Protein AF-Q4T327-F1 (afdb_monomer_lite)

Secondary structure (DSSP, 8-state):
-EE----HHHHHHHHHHHHHHHHHSTTEETTTEE-EEE-TT-S-------THHHHH-TT--TTS--SEEESS------SEE-SSS-EEEEEEEEETTEEEEEEEETTSEEEEEEE-TTS-EEEEEEEESSTT-PPPS--EE-TTSSEEEEE-SS-EEEEES--GGG--SHHHHHHS--TTEEEETTTTEEEEGGGSTTTTSTTTEEETT-TT-----EEEES-SEEETT---EEEEEETTPPP--TT--EEEEETTEEEE-EE-SSEEEEEPPPTTTSPPPPTT-SEEEEEEEEEETTEEEEEEEEEEE-HHHHHHHTTT-HHHHHHT-TT--EEETTTTEEESSSS-SSS-EE-

Foldseek 3Di:
DFDWDDDVVVVLVVVLVLQQCLAAVQCQDPPPGRFKFAPDPDPFTRDRHDNCCCVVCVPDDPPGGDDMDGPDDDDTDGLDDDDPWAWAAWDWDDDPQWIWIWTWTQQQKTWIWTQDPVSHIDGLDIGRPDGRWTWHHPWDAPPVSQWIWIDTPPDTDIDGPDDQQVQQAQVSQLCSLDQQWWAQQQVGGIGGQVVRPPSVDFLRTFGSNDPPTDAKAFPDWPDQEDAQADKDKIDTFIASDDDDDPPFFKWKQQAPDTFTWDDDPGGTITIDDGNVPDDDDDPLDFKDKTKIFIHRVPGTRYIDIGMYGHLQVQQVNCPPCSQVSLCPDPLNWKADPVVRGTHPDPDDPDDDIDD

Structure (mmCIF, N/CA/C/O backbone):
data_AF-Q4T327-F1
#
_entry.id   AF-Q4T327-F1
#
loop_
_atom_site.group_PDB
_atom_site.id
_atom_site.type_symbol
_atom_site.label_atom_id
_atom_site.label_alt_id
_atom_site.label_comp_id
_atom_site.label_asym_id
_atom_site.label_entity_id
_atom_site.label_seq_id
_atom_site.pdbx_PDB_ins_code
_atom_site.Cartn_x
_atom_site.Cartn_y
_atom_site.Cartn_z
_atom_site.occupancy
_atom_site.B_iso_or_equiv
_atom_site.auth_seq_id
_atom_site.auth_comp_id
_atom_site.auth_asym_id
_atom_site.auth_atom_id
_atom_site.pdbx_PDB_model_num
ATOM 1 N N . SER A 1 1 ? 27.129 -3.596 -13.188 1.00 93.81 1 SER A N 1
ATOM 2 C CA . SER A 1 1 ? 26.018 -3.382 -14.146 1.00 93.81 1 SER A CA 1
ATOM 3 C C . SER A 1 1 ? 25.198 -2.215 -13.666 1.00 93.81 1 SER A C 1
ATOM 5 O O . SER A 1 1 ? 25.141 -2.028 -12.457 1.00 93.81 1 SER A O 1
ATOM 7 N N . ALA A 1 2 ? 24.553 -1.474 -14.556 1.00 94.25 2 ALA A N 1
ATOM 8 C CA . ALA A 1 2 ? 23.723 -0.341 -14.172 1.00 94.25 2 ALA A CA 1
ATOM 9 C C . ALA A 1 2 ? 22.343 -0.423 -14.831 1.00 94.25 2 ALA A C 1
ATOM 11 O O . ALA A 1 2 ? 22.203 -1.003 -15.909 1.00 94.25 2 ALA A O 1
ATOM 12 N N . LEU A 1 3 ? 21.345 0.148 -14.164 1.00 94.81 3 LEU A N 1
ATOM 13 C CA . LEU A 1 3 ? 20.063 0.513 -14.749 1.00 94.81 3 LEU A CA 1
ATOM 14 C C . LEU A 1 3 ? 20.120 2.003 -15.089 1.00 94.81 3 LEU A C 1
ATOM 16 O O . LEU A 1 3 ? 20.396 2.823 -14.212 1.00 94.81 3 LEU A O 1
ATOM 20 N N . CYS A 1 4 ? 19.826 2.339 -16.340 1.00 93.94 4 CYS A N 1
ATOM 21 C CA . CYS A 1 4 ? 19.706 3.712 -16.822 1.00 93.94 4 CYS A CA 1
ATOM 22 C C . CYS A 1 4 ? 18.298 3.923 -17.385 1.00 93.94 4 CYS A C 1
ATOM 24 O O . CYS A 1 4 ? 17.668 2.975 -17.860 1.00 93.94 4 CYS A O 1
ATOM 26 N N . VAL A 1 5 ? 17.812 5.159 -17.329 1.00 92.38 5 VAL A N 1
ATOM 27 C CA . VAL A 1 5 ? 16.510 5.559 -17.871 1.00 92.38 5 VAL A CA 1
ATOM 28 C C . VAL A 1 5 ? 16.756 6.662 -18.891 1.00 92.38 5 VAL A C 1
ATOM 30 O O . VAL A 1 5 ? 17.447 7.627 -18.583 1.00 92.38 5 VAL A O 1
ATOM 33 N N . TYR A 1 6 ? 16.196 6.504 -20.089 1.00 93.25 6 TYR A N 1
ATOM 34 C CA . TYR A 1 6 ? 16.301 7.470 -21.180 1.00 93.25 6 TYR A CA 1
ATOM 35 C C . TYR A 1 6 ? 14.899 8.004 -21.496 1.00 93.25 6 TYR A C 1
ATOM 37 O O . TYR A 1 6 ? 14.062 7.229 -21.972 1.00 93.25 6 TYR A O 1
ATOM 45 N N . PRO A 1 7 ? 14.602 9.282 -21.203 1.00 92.19 7 PRO A N 1
ATOM 46 C CA . PRO A 1 7 ? 13.360 9.914 -21.629 1.00 92.19 7 PRO A CA 1
ATOM 47 C C . PRO A 1 7 ? 13.286 9.963 -23.159 1.00 92.19 7 PRO A C 1
ATOM 49 O O . PRO A 1 7 ? 14.248 10.356 -23.821 1.00 92.19 7 PRO A O 1
ATOM 52 N N . LEU A 1 8 ? 12.152 9.555 -23.733 1.00 94.62 8 LEU A N 1
ATOM 53 C CA . LEU A 1 8 ? 11.996 9.531 -25.192 1.00 94.62 8 LEU A CA 1
ATOM 54 C C . LEU A 1 8 ? 12.036 10.938 -25.796 1.00 94.62 8 LEU A C 1
ATOM 56 O O . LEU A 1 8 ? 12.588 11.109 -26.871 1.00 94.62 8 LEU A O 1
ATOM 60 N N . ASP A 1 9 ? 11.543 11.953 -25.088 1.00 95.50 9 ASP A N 1
ATOM 61 C CA . ASP A 1 9 ? 11.564 13.340 -25.558 1.00 95.50 9 ASP A CA 1
ATOM 62 C C . ASP A 1 9 ? 12.982 13.936 -25.612 1.00 95.50 9 ASP A C 1
ATOM 64 O O . ASP A 1 9 ? 13.262 14.791 -26.450 1.00 95.50 9 ASP A O 1
ATOM 68 N N . GLU A 1 10 ? 13.889 13.509 -24.727 1.00 94.19 10 GLU A N 1
ATOM 69 C CA . GLU A 1 10 ? 15.312 13.865 -24.800 1.00 94.19 10 GLU A CA 1
ATOM 70 C C . GLU A 1 10 ? 15.993 13.167 -25.972 1.00 94.19 10 GLU A C 1
ATOM 72 O O . GLU A 1 10 ? 16.756 13.796 -26.705 1.00 94.19 10 GLU A O 1
ATOM 77 N N . LEU A 1 11 ? 15.677 11.887 -26.176 1.00 95.00 11 LEU A N 1
ATOM 78 C CA . LEU A 1 11 ? 16.223 11.102 -27.274 1.00 95.00 11 LEU A CA 1
ATOM 79 C C . LEU A 1 11 ? 15.755 11.633 -28.639 1.00 95.00 11 LEU A C 1
ATOM 81 O O . LEU A 1 11 ? 16.573 11.799 -29.542 1.00 95.00 11 LEU A O 1
ATOM 85 N N . ASP A 1 12 ? 14.473 11.972 -28.768 1.00 95.19 12 ASP A N 1
ATOM 86 C CA . ASP A 1 12 ? 13.897 12.572 -29.974 1.00 95.19 12 ASP A CA 1
ATOM 87 C C . ASP A 1 12 ? 14.549 13.925 -30.277 1.00 95.19 12 ASP A C 1
ATOM 89 O O . ASP A 1 12 ? 14.955 14.176 -31.411 1.00 95.19 12 ASP A O 1
ATOM 93 N N . ARG A 1 13 ? 14.763 14.769 -29.255 1.00 94.88 13 ARG A N 1
ATOM 94 C CA . ARG A 1 13 ? 15.510 16.031 -29.405 1.00 94.88 13 ARG A CA 1
ATOM 95 C C . ARG A 1 13 ? 16.951 15.807 -29.857 1.00 94.88 13 ARG A C 1
ATOM 97 O O . ARG A 1 13 ? 17.463 16.595 -30.651 1.00 94.88 13 ARG A O 1
ATOM 104 N N . HIS A 1 14 ? 17.610 14.757 -29.368 1.00 94.69 14 HIS A N 1
ATOM 105 C CA . HIS A 1 14 ? 18.969 14.407 -29.793 1.00 94.69 14 HIS A CA 1
ATOM 106 C C . HIS A 1 14 ? 19.009 13.956 -31.258 1.00 94.69 14 HIS A C 1
ATOM 108 O O . HIS A 1 14 ? 19.883 14.384 -32.021 1.00 94.69 14 HIS A O 1
ATOM 114 N N . PHE A 1 15 ? 18.032 13.150 -31.683 1.00 94.06 15 PHE A N 1
ATOM 115 C CA . PHE A 1 15 ? 17.880 12.753 -33.083 1.00 94.06 15 PHE A CA 1
ATOM 116 C C . PHE A 1 15 ? 17.575 13.947 -33.989 1.00 94.06 15 PHE A C 1
ATOM 118 O O . PHE A 1 15 ? 18.238 14.112 -35.014 1.00 94.06 15 PHE A O 1
ATOM 125 N N . ASP A 1 16 ? 16.637 14.809 -33.593 1.00 94.81 16 ASP A N 1
ATOM 126 C CA . ASP A 1 16 ? 16.283 16.025 -34.325 1.00 94.81 16 ASP A CA 1
ATOM 127 C C . ASP A 1 16 ? 17.482 16.968 -34.453 1.00 94.81 16 ASP A C 1
ATOM 129 O O . ASP A 1 16 ? 17.778 17.436 -35.548 1.00 94.81 16 ASP A O 1
ATOM 133 N N . SER A 1 17 ? 18.233 17.186 -33.370 1.00 93.81 17 SER A N 1
ATOM 134 C CA . SER A 1 17 ? 19.456 18.000 -33.386 1.00 93.81 17 SER A CA 1
ATOM 135 C C . SER A 1 17 ? 20.499 17.440 -34.359 1.00 93.81 17 SER A C 1
ATOM 137 O O . SER A 1 17 ? 21.071 18.174 -35.167 1.00 93.81 17 SER A O 1
ATOM 139 N N . THR A 1 18 ? 20.704 16.118 -34.342 1.00 94.94 18 THR A N 1
ATOM 140 C CA . THR A 1 18 ? 21.637 15.437 -35.253 1.00 94.94 18 THR A CA 1
ATOM 141 C C . THR A 1 18 ? 21.200 15.594 -36.712 1.00 94.94 18 THR A C 1
ATOM 143 O O . THR A 1 18 ? 22.021 15.934 -37.569 1.00 94.94 18 THR A O 1
ATOM 146 N N . ARG A 1 19 ? 19.906 15.398 -37.000 1.00 95.19 19 ARG A N 1
ATOM 147 C CA . ARG A 1 19 ? 19.327 15.617 -38.334 1.00 95.19 19 ARG A CA 1
ATOM 148 C C . ARG A 1 19 ? 19.535 17.056 -38.785 1.00 95.19 19 ARG A C 1
ATOM 150 O O . ARG A 1 19 ? 20.045 17.289 -39.878 1.00 95.19 19 ARG A O 1
ATOM 157 N N . ASP A 1 20 ? 19.151 18.015 -37.952 1.00 94.88 20 ASP A N 1
ATOM 158 C CA . ASP A 1 20 ? 19.151 19.432 -38.299 1.00 94.88 20 ASP A CA 1
ATOM 159 C C . ASP A 1 20 ? 20.578 19.924 -38.585 1.00 94.88 20 ASP A C 1
ATOM 161 O O . ASP A 1 20 ? 20.803 20.610 -39.588 1.00 94.88 20 ASP A O 1
ATOM 165 N N . LEU A 1 21 ? 21.563 19.494 -37.786 1.00 94.81 21 LEU A N 1
ATOM 166 C CA . LEU A 1 21 ? 22.986 19.751 -38.035 1.00 94.81 21 LEU A CA 1
ATOM 167 C C . LEU A 1 21 ? 23.457 19.147 -39.362 1.00 94.81 21 LEU A C 1
ATOM 169 O O . LEU A 1 21 ? 24.140 19.822 -40.138 1.00 94.81 21 LEU A O 1
ATOM 173 N N . CYS A 1 22 ? 23.081 17.898 -39.646 1.00 95.12 22 CYS A N 1
ATOM 174 C CA . CYS A 1 22 ? 23.465 17.234 -40.889 1.00 95.12 22 CYS A CA 1
ATOM 175 C C . CYS A 1 22 ? 22.792 17.858 -42.123 1.00 95.12 22 CYS A C 1
ATOM 177 O O . CYS A 1 22 ? 23.370 17.852 -43.209 1.00 95.12 22 CYS A O 1
ATOM 179 N N . TYR A 1 23 ? 21.593 18.424 -41.971 1.00 95.31 23 TYR A N 1
ATOM 180 C CA . TYR A 1 23 ? 20.877 19.095 -43.055 1.00 95.31 23 TYR A CA 1
ATOM 181 C C . TYR A 1 23 ? 21.400 20.494 -43.345 1.00 95.31 23 TYR A C 1
ATOM 183 O O . TYR A 1 23 ? 21.370 20.891 -44.505 1.00 95.31 23 TYR A O 1
ATOM 191 N N . THR A 1 24 ? 21.813 21.256 -42.330 1.00 93.06 24 THR A N 1
ATOM 192 C CA . THR A 1 24 ? 21.998 22.714 -42.471 1.00 93.06 24 THR A CA 1
ATOM 193 C C . THR A 1 24 ? 23.438 23.192 -42.356 1.00 93.06 24 THR A C 1
ATOM 195 O O . THR A 1 24 ? 23.777 24.190 -42.990 1.00 93.06 24 THR A O 1
ATOM 198 N N . ASN A 1 25 ? 24.279 22.481 -41.601 1.00 92.62 25 ASN A N 1
ATOM 199 C CA . ASN A 1 25 ? 25.634 22.918 -41.254 1.00 92.62 25 ASN A CA 1
ATOM 200 C C . ASN A 1 25 ? 26.708 21.907 -41.678 1.00 92.62 25 ASN A C 1
ATOM 202 O O . ASN A 1 25 ? 27.789 21.854 -41.087 1.00 92.62 25 ASN A O 1
ATOM 206 N N . GLY A 1 26 ? 26.407 21.035 -42.644 1.00 92.62 26 GLY A N 1
ATOM 207 C CA . GLY A 1 26 ? 27.331 19.994 -43.083 1.00 92.62 26 GLY A CA 1
ATOM 208 C C . GLY A 1 26 ? 27.739 19.064 -41.941 1.00 92.62 26 GLY A C 1
ATOM 209 O O . GLY A 1 26 ? 28.855 18.556 -41.945 1.00 92.62 26 GLY A O 1
ATOM 210 N N . GLY A 1 27 ? 26.876 18.900 -40.932 1.00 92.94 27 GLY A N 1
ATOM 211 C CA . GLY A 1 27 ? 27.136 18.066 -39.761 1.00 92.94 27 GLY A CA 1
ATOM 212 C C . GLY A 1 27 ? 28.035 18.691 -38.693 1.00 92.94 27 GLY A C 1
ATOM 213 O O . GLY A 1 27 ? 28.324 18.040 -37.690 1.00 92.94 27 GLY A O 1
ATOM 214 N N . HIS A 1 28 ? 28.465 19.943 -38.867 1.00 93.88 28 HIS A N 1
ATOM 215 C CA . HIS A 1 28 ? 29.396 20.598 -37.955 1.00 93.88 28 HIS A CA 1
ATOM 216 C C . HIS A 1 28 ? 28.681 21.446 -36.901 1.00 93.88 28 HIS A C 1
ATOM 218 O O . HIS A 1 28 ? 27.815 22.268 -37.212 1.00 93.88 28 HIS A O 1
ATOM 224 N N . LEU A 1 29 ? 29.101 21.285 -35.648 1.00 90.75 29 LEU A N 1
ATOM 225 C CA . LEU A 1 29 ? 28.698 22.134 -34.534 1.00 90.75 29 LEU A CA 1
ATOM 226 C C . LEU A 1 29 ? 29.802 23.165 -34.256 1.00 90.75 29 LEU A C 1
ATOM 228 O O . LEU A 1 29 ? 30.994 22.845 -34.259 1.00 90.75 29 LEU A O 1
ATOM 232 N N . GLN A 1 30 ? 29.418 24.426 -34.041 1.00 84.75 30 GLN A N 1
ATOM 233 C CA . GLN A 1 30 ? 30.382 25.502 -33.793 1.00 84.75 30 GLN A CA 1
ATOM 234 C C . GLN A 1 30 ? 31.234 25.195 -32.554 1.00 84.75 30 GLN A C 1
ATOM 236 O O . GLN A 1 30 ? 30.706 25.024 -31.463 1.00 84.75 30 GLN A O 1
ATOM 241 N N . GLY A 1 31 ? 32.557 25.154 -32.731 1.00 82.81 31 GLY A N 1
ATOM 242 C CA . GLY A 1 31 ? 33.516 24.904 -31.649 1.00 82.81 31 GLY A CA 1
ATOM 243 C C . GLY A 1 31 ? 33.785 23.429 -31.330 1.00 82.81 31 GLY A C 1
ATOM 244 O O . GLY A 1 31 ? 34.788 23.152 -30.681 1.00 82.81 31 GLY A O 1
ATOM 245 N N . GLU A 1 32 ? 32.969 22.494 -31.826 1.00 79.69 32 GLU A N 1
ATOM 246 C CA . GLU A 1 32 ? 33.089 21.054 -31.519 1.00 79.69 32 GLU A CA 1
ATOM 247 C C . GLU A 1 32 ? 33.402 20.177 -32.747 1.00 79.69 32 GLU A C 1
ATOM 249 O O . GLU A 1 32 ? 33.674 18.987 -32.609 1.00 79.69 32 GLU A O 1
ATOM 254 N N . GLY A 1 33 ? 33.449 20.764 -33.948 1.00 88.00 33 GLY A N 1
ATOM 255 C CA . GLY A 1 33 ? 33.809 20.053 -35.180 1.00 88.00 33 GLY A CA 1
ATOM 256 C C . GLY A 1 33 ? 32.643 19.259 -35.773 1.00 88.00 33 GLY A C 1
ATOM 257 O O . GLY A 1 33 ? 31.484 19.637 -35.611 1.00 88.00 33 GLY A O 1
ATOM 258 N N . GLU A 1 34 ? 32.944 18.194 -36.521 1.00 91.00 34 GLU A N 1
ATOM 259 C CA . GLU A 1 34 ? 31.931 17.310 -37.113 1.00 91.00 34 GLU A CA 1
ATOM 260 C C . GLU A 1 34 ? 31.254 16.472 -36.018 1.00 91.00 34 GLU A C 1
ATOM 262 O O . GLU A 1 34 ? 31.884 15.615 -35.401 1.00 91.00 34 GLU A O 1
ATOM 267 N N . VAL A 1 35 ? 29.960 16.703 -35.801 1.00 94.44 35 VAL A N 1
ATOM 268 C CA . VAL A 1 35 ? 29.138 16.004 -34.804 1.00 94.44 35 VAL A CA 1
ATOM 269 C C . VAL A 1 35 ? 28.199 15.015 -35.476 1.00 94.44 35 VAL A C 1
ATOM 271 O O . VAL A 1 35 ? 28.131 13.862 -35.058 1.00 94.44 35 VAL A O 1
ATOM 274 N N . ALA A 1 36 ? 27.487 15.447 -36.515 1.00 94.81 36 ALA A N 1
ATOM 275 C CA . ALA A 1 36 ? 26.608 14.587 -37.293 1.00 94.81 36 ALA A CA 1
ATOM 276 C C . ALA A 1 36 ? 27.317 14.156 -38.580 1.00 94.81 36 ALA A C 1
ATOM 278 O O . ALA A 1 36 ? 27.935 14.977 -39.252 1.00 94.81 36 ALA A O 1
ATOM 279 N N . TYR A 1 37 ? 27.227 12.878 -38.927 1.00 93.38 37 TYR A N 1
ATOM 280 C CA . TYR A 1 37 ? 27.889 12.313 -40.101 1.00 93.38 37 TYR A CA 1
ATOM 281 C C . TYR A 1 37 ? 27.019 11.239 -40.751 1.00 93.38 37 TYR A C 1
ATOM 283 O O . TYR A 1 37 ? 26.021 10.795 -40.180 1.00 93.38 37 TYR A O 1
ATOM 291 N N . ILE A 1 38 ? 27.389 10.839 -41.968 1.00 92.62 38 ILE A N 1
ATOM 292 C CA . ILE A 1 38 ? 26.732 9.742 -42.676 1.00 92.62 38 ILE A CA 1
ATOM 293 C C . ILE A 1 38 ? 27.480 8.443 -42.398 1.00 92.62 38 ILE A C 1
ATOM 295 O O . ILE A 1 38 ? 28.684 8.355 -42.626 1.00 92.62 38 ILE A O 1
ATOM 299 N N . GLU A 1 39 ? 26.753 7.452 -41.893 1.00 89.62 39 GLU A N 1
ATOM 300 C CA . GLU A 1 39 ? 27.295 6.145 -41.521 1.00 89.62 39 GLU A CA 1
ATOM 301 C C . GLU A 1 39 ? 27.161 5.131 -42.674 1.00 89.62 39 GLU A C 1
ATOM 303 O O . GLU A 1 39 ? 26.400 5.337 -43.623 1.00 89.62 39 GLU A O 1
ATOM 308 N N . TYR A 1 40 ? 27.878 4.007 -42.574 1.00 82.50 40 TYR A N 1
ATOM 309 C CA . TYR A 1 40 ? 27.849 2.872 -43.513 1.00 82.50 40 TYR A CA 1
ATOM 310 C C . TYR A 1 40 ? 28.478 3.139 -44.891 1.00 82.50 40 TYR A C 1
ATOM 312 O O . TYR A 1 40 ? 28.150 2.454 -45.860 1.00 82.50 40 TYR A O 1
ATOM 320 N N . GLU A 1 41 ? 29.388 4.115 -44.983 1.00 72.69 41 GLU A N 1
ATOM 321 C CA . GLU A 1 41 ? 30.210 4.394 -46.179 1.00 72.69 41 GLU A CA 1
ATOM 322 C C . GLU A 1 41 ? 29.406 4.569 -47.486 1.00 72.69 41 GLU A C 1
ATOM 324 O O . GLU A 1 41 ? 29.873 4.273 -48.591 1.00 72.69 41 GLU A O 1
ATOM 329 N N . VAL A 1 42 ? 28.172 5.065 -47.389 1.00 81.06 42 VAL A N 1
ATOM 330 C CA . VAL A 1 42 ? 27.354 5.366 -48.568 1.00 81.06 42 VAL A CA 1
ATOM 331 C C . VAL A 1 42 ? 27.852 6.634 -49.272 1.00 81.06 42 VAL A C 1
ATOM 333 O O . VAL A 1 42 ? 28.478 7.503 -48.669 1.00 81.06 42 VAL A O 1
ATOM 336 N N . LYS A 1 43 ? 27.539 6.786 -50.568 1.00 79.69 43 LYS A N 1
ATOM 337 C CA . LYS A 1 43 ? 27.835 8.005 -51.349 1.00 79.69 43 LYS A CA 1
ATOM 338 C C . LYS A 1 43 ? 26.885 9.155 -50.984 1.00 79.69 43 LYS A C 1
ATOM 340 O O . LYS A 1 43 ? 26.134 9.638 -51.827 1.00 79.69 43 LYS A O 1
ATOM 345 N N . SER A 1 44 ? 26.897 9.563 -49.724 1.00 84.12 44 SER A N 1
ATOM 346 C CA . SER A 1 44 ? 26.136 10.687 -49.191 1.00 84.12 44 SER A CA 1
ATOM 347 C C . SER A 1 44 ? 26.980 11.395 -48.136 1.00 84.12 44 SER A C 1
ATOM 349 O O . SER A 1 44 ? 27.805 10.780 -47.467 1.00 84.12 44 SER A O 1
ATOM 351 N N . SER A 1 45 ? 26.778 12.697 -47.986 1.00 89.81 45 SER A N 1
ATOM 352 C CA . SER A 1 45 ? 27.414 13.506 -46.952 1.00 89.81 45 SER A CA 1
ATOM 353 C C . SER A 1 45 ? 26.377 14.428 -46.334 1.00 89.81 45 SER A C 1
ATOM 355 O O . SER A 1 45 ? 25.382 14.773 -46.977 1.00 89.81 45 SER A O 1
ATOM 357 N N . CYS A 1 46 ? 26.630 14.874 -45.106 1.00 92.94 46 CYS A N 1
ATOM 358 C CA . CYS A 1 46 ? 25.887 16.006 -44.575 1.00 92.94 46 CYS A CA 1
ATOM 359 C C . CYS A 1 46 ? 26.040 17.216 -45.510 1.00 92.94 46 CYS A C 1
ATOM 361 O O . CYS A 1 46 ? 27.035 17.358 -46.229 1.00 92.94 46 CYS A O 1
ATOM 363 N N . ALA A 1 47 ? 25.016 18.059 -45.539 1.00 91.19 47 ALA A N 1
ATOM 364 C CA . ALA A 1 47 ? 24.855 19.113 -46.527 1.00 91.19 47 ALA A CA 1
ATOM 365 C C . ALA A 1 47 ? 24.520 20.455 -45.862 1.00 91.19 47 ALA A C 1
ATOM 367 O O . ALA A 1 47 ? 24.317 20.542 -44.653 1.00 91.19 47 ALA A O 1
ATOM 368 N N . ASN A 1 48 ? 24.478 21.508 -46.679 1.00 92.81 48 ASN A N 1
ATOM 369 C CA . ASN A 1 48 ? 24.042 22.849 -46.289 1.00 92.81 48 ASN A CA 1
ATOM 370 C C . ASN A 1 48 ? 22.742 23.188 -47.031 1.00 92.81 48 ASN A C 1
ATOM 372 O O . ASN A 1 48 ? 22.702 24.066 -47.895 1.00 92.81 48 ASN A O 1
ATOM 376 N N . LEU A 1 49 ? 21.698 22.403 -46.775 1.00 92.50 49 LEU A N 1
ATOM 377 C CA . LEU A 1 49 ? 20.380 22.574 -47.372 1.00 92.50 49 LEU A CA 1
ATOM 378 C C . LEU A 1 49 ? 19.671 23.811 -46.790 1.00 92.50 49 LEU A C 1
ATOM 380 O O . LEU A 1 49 ? 19.939 24.218 -45.657 1.00 92.50 49 LEU A O 1
ATOM 384 N N . PRO A 1 50 ? 18.724 24.407 -47.536 1.00 92.81 50 PRO A N 1
ATOM 385 C CA . PRO A 1 50 ? 17.910 25.515 -47.044 1.00 92.81 50 PRO A CA 1
ATOM 386 C C . PRO A 1 50 ? 17.204 25.196 -45.715 1.00 92.81 50 PRO A C 1
ATOM 388 O O . PRO A 1 50 ? 16.695 24.092 -45.534 1.00 92.81 50 PRO A O 1
ATOM 391 N N . LEU A 1 51 ? 17.091 26.172 -44.806 1.00 89.81 51 LEU A N 1
ATOM 392 C CA . LEU A 1 51 ? 16.510 25.979 -43.461 1.00 89.81 51 LEU A CA 1
ATOM 393 C C . LEU A 1 51 ? 15.062 25.451 -43.463 1.00 89.81 51 LEU A C 1
ATOM 395 O O . LEU A 1 51 ? 14.636 24.792 -42.517 1.00 89.81 51 LEU A O 1
ATOM 399 N N . ASN A 1 52 ? 14.287 25.707 -44.522 1.00 92.94 52 ASN A N 1
ATOM 400 C CA . ASN A 1 52 ? 12.936 25.155 -44.663 1.00 92.94 52 ASN A CA 1
ATOM 401 C C . ASN A 1 52 ? 12.926 23.626 -44.850 1.00 92.94 52 ASN A C 1
ATOM 403 O O . ASN A 1 52 ? 11.883 23.013 -44.630 1.00 92.94 52 ASN A O 1
ATOM 407 N N . THR A 1 53 ? 14.062 23.013 -45.197 1.00 92.62 53 THR A N 1
ATOM 408 C CA . THR A 1 53 ? 14.226 21.556 -45.344 1.00 92.62 53 THR A CA 1
ATOM 409 C C . THR A 1 53 ? 13.890 20.817 -44.051 1.00 92.62 53 THR A C 1
ATOM 411 O O . THR A 1 53 ? 13.200 19.805 -44.117 1.00 92.62 53 THR A O 1
ATOM 414 N N . ILE A 1 54 ? 14.281 21.351 -42.884 1.00 93.31 54 ILE A N 1
ATOM 415 C CA . ILE A 1 54 ? 13.990 20.747 -41.569 1.00 93.31 54 ILE A CA 1
ATOM 416 C C . ILE A 1 54 ? 12.481 20.524 -41.396 1.00 93.31 54 ILE A C 1
ATOM 418 O O . ILE A 1 54 ? 12.036 19.448 -41.007 1.00 93.31 54 ILE A O 1
ATOM 422 N N . LYS A 1 55 ? 11.677 21.538 -41.738 1.00 94.44 55 LYS A N 1
ATOM 423 C CA . LYS A 1 55 ? 10.213 21.467 -41.624 1.00 94.44 55 LYS A CA 1
ATOM 424 C C . LYS A 1 55 ? 9.567 20.676 -42.758 1.00 94.44 55 LYS A C 1
ATOM 426 O O . LYS A 1 55 ? 8.516 20.081 -42.547 1.00 94.44 55 LYS A O 1
ATOM 431 N N . ALA A 1 56 ? 10.152 20.709 -43.954 1.00 94.69 56 ALA A N 1
ATOM 432 C CA . ALA A 1 56 ? 9.613 20.020 -45.122 1.00 94.69 56 ALA A CA 1
ATOM 433 C C . ALA A 1 56 ? 9.823 18.498 -45.056 1.00 94.69 56 ALA A C 1
ATOM 435 O O . ALA A 1 56 ? 8.974 17.755 -45.543 1.00 94.69 56 ALA A O 1
ATOM 436 N N . TYR A 1 57 ? 10.921 18.041 -44.442 1.00 94.69 57 TYR A N 1
ATOM 437 C CA . TYR A 1 57 ? 11.325 16.632 -44.421 1.00 94.69 57 TYR A CA 1
ATOM 438 C C . TYR A 1 57 ? 11.764 16.160 -43.021 1.00 94.69 57 TYR A C 1
ATOM 440 O O . TYR A 1 57 ? 12.900 15.714 -42.852 1.00 94.69 57 TYR A O 1
ATOM 448 N N . PRO A 1 58 ? 10.885 16.207 -42.001 1.00 92.31 58 PRO A N 1
ATOM 449 C CA . PRO A 1 58 ? 11.236 15.790 -40.639 1.00 92.31 58 PRO A CA 1
ATOM 450 C C . PRO A 1 58 ? 11.589 14.295 -40.541 1.00 92.31 58 PRO A C 1
ATOM 452 O O . PRO A 1 58 ? 12.422 13.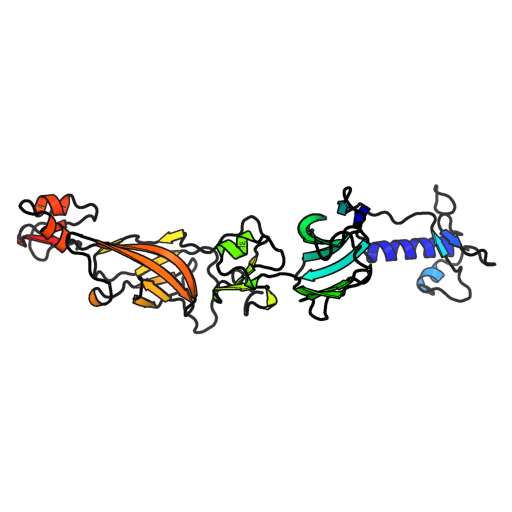913 -39.722 1.00 92.31 58 PRO A O 1
ATOM 455 N N . CYS A 1 59 ? 11.006 13.464 -41.410 1.00 92.69 59 CYS A N 1
ATOM 456 C CA . CYS A 1 59 ? 11.275 12.025 -41.508 1.00 92.69 59 CYS A CA 1
ATOM 457 C C . CYS A 1 59 ? 12.271 11.667 -42.627 1.00 92.69 59 CYS A C 1
ATOM 459 O O . CYS A 1 59 ? 12.395 10.497 -42.984 1.00 92.69 59 CYS A O 1
ATOM 461 N N . GLY A 1 60 ? 12.944 12.663 -43.211 1.00 91.50 60 GLY A N 1
ATOM 462 C CA . GLY A 1 60 ? 13.796 12.488 -44.383 1.00 91.50 60 GLY A CA 1
ATOM 463 C C . GLY A 1 60 ? 13.046 12.263 -45.699 1.00 91.50 60 GLY A C 1
ATOM 464 O O . GLY A 1 60 ? 11.821 12.162 -45.755 1.00 91.50 60 GLY A O 1
ATOM 465 N N . SER A 1 61 ? 13.818 12.263 -46.782 1.00 91.19 61 SER A N 1
ATOM 466 C CA . SER A 1 61 ? 13.404 12.020 -48.168 1.00 91.19 61 SER A CA 1
ATOM 467 C C . SER A 1 61 ? 14.604 11.513 -48.984 1.00 91.19 61 SER A C 1
ATOM 469 O O . SER A 1 61 ? 15.747 11.631 -48.537 1.00 91.19 61 SER A O 1
ATOM 471 N N . ASP A 1 62 ? 14.374 11.006 -50.195 1.00 86.75 62 ASP A N 1
ATOM 472 C CA . ASP A 1 62 ? 15.404 10.413 -51.069 1.00 86.75 62 ASP A CA 1
ATOM 473 C C . ASP A 1 62 ? 16.554 11.375 -51.415 1.00 86.75 62 ASP A C 1
ATOM 475 O O . ASP A 1 62 ? 17.648 10.955 -51.787 1.00 86.75 62 ASP A O 1
ATOM 479 N N . HIS A 1 63 ? 16.313 12.683 -51.308 1.00 86.44 63 HIS A N 1
ATOM 480 C CA . HIS A 1 63 ? 17.291 13.732 -51.610 1.00 86.44 63 HIS A CA 1
ATOM 481 C C . HIS A 1 63 ? 17.948 14.335 -50.362 1.00 86.44 63 HIS A C 1
ATOM 483 O O . HIS A 1 63 ? 18.749 15.262 -50.480 1.00 86.44 63 HIS A O 1
ATOM 489 N N . THR A 1 64 ? 17.591 13.858 -49.168 1.00 91.88 64 THR A N 1
ATOM 490 C CA . THR A 1 64 ? 18.170 14.338 -47.906 1.00 91.88 64 THR A CA 1
ATOM 491 C C . THR A 1 64 ? 19.309 13.428 -47.439 1.00 91.88 64 THR A C 1
ATOM 493 O O . THR A 1 64 ? 19.253 12.225 -47.696 1.00 91.88 64 THR A O 1
ATOM 496 N N . PRO A 1 65 ? 20.324 13.963 -46.733 1.00 92.62 65 PRO A N 1
ATOM 497 C CA . PRO A 1 65 ? 21.404 13.158 -46.173 1.00 92.62 65 PRO A CA 1
ATOM 498 C C . PRO A 1 65 ? 20.877 12.010 -45.299 1.00 92.62 65 PRO A C 1
ATOM 500 O O . PRO A 1 65 ? 20.097 12.232 -44.374 1.00 92.62 65 PRO A O 1
ATOM 503 N N . SER A 1 66 ? 21.291 10.778 -45.600 1.00 91.12 66 SER A N 1
ATOM 504 C CA . SER A 1 66 ? 20.919 9.563 -44.866 1.00 91.12 66 SER A CA 1
ATOM 505 C C . SER A 1 66 ? 21.893 8.420 -45.202 1.00 91.12 66 SER A C 1
ATOM 507 O O . SER A 1 66 ? 22.413 8.405 -46.323 1.00 91.12 66 SER A O 1
ATOM 509 N N . PRO A 1 67 ? 22.145 7.457 -44.292 1.00 92.94 67 PRO A N 1
ATOM 510 C CA . PRO A 1 67 ? 21.714 7.397 -42.890 1.00 92.94 67 PRO A CA 1
ATOM 511 C C . PRO A 1 67 ? 22.625 8.219 -41.968 1.00 92.94 67 PRO A C 1
ATOM 513 O O . PRO A 1 67 ? 23.846 8.185 -42.087 1.00 92.94 67 PRO A O 1
ATOM 516 N N . MET A 1 68 ? 22.022 8.961 -41.041 1.00 93.00 68 MET A N 1
ATOM 517 C CA . MET A 1 68 ? 22.733 9.881 -40.149 1.00 93.00 68 MET A CA 1
ATOM 518 C C . MET A 1 68 ? 23.095 9.212 -38.821 1.00 93.00 68 MET A C 1
ATOM 520 O O . MET A 1 68 ? 22.286 8.486 -38.244 1.00 93.00 68 MET A O 1
ATOM 524 N N . ALA A 1 69 ? 24.284 9.517 -38.314 1.00 93.94 69 ALA A N 1
ATOM 525 C CA . ALA A 1 69 ? 24.755 9.151 -36.986 1.00 93.94 69 ALA A CA 1
ATOM 526 C C . ALA A 1 69 ? 25.359 10.373 -36.278 1.00 93.94 69 ALA A C 1
ATOM 528 O O . ALA A 1 69 ? 25.688 11.378 -36.910 1.00 93.94 69 ALA A O 1
ATOM 529 N N . SER A 1 70 ? 25.495 10.283 -34.954 1.00 94.38 70 SER A N 1
ATOM 530 C CA . SER A 1 70 ? 26.075 11.336 -34.116 1.00 94.38 70 SER A CA 1
ATOM 531 C C . SER A 1 70 ? 27.334 10.838 -33.416 1.00 94.38 70 SER A C 1
ATOM 533 O O . SER A 1 70 ? 27.386 9.693 -32.963 1.00 94.38 70 SER A O 1
ATOM 535 N N . ARG A 1 71 ? 28.355 11.695 -33.315 1.00 92.94 71 ARG A N 1
ATOM 536 C CA . ARG A 1 71 ? 29.549 11.465 -32.485 1.00 92.94 71 ARG A CA 1
ATOM 537 C C . ARG A 1 71 ? 29.294 11.782 -31.014 1.00 92.94 71 ARG A C 1
ATOM 539 O O . ARG A 1 71 ? 30.014 11.284 -30.153 1.00 92.94 71 ARG A O 1
ATOM 546 N N . ILE A 1 72 ? 28.274 12.590 -30.728 1.00 92.19 72 ILE A N 1
ATOM 547 C CA . ILE A 1 72 ? 27.863 12.900 -29.362 1.00 92.19 72 ILE A CA 1
ATOM 548 C C . ILE A 1 72 ? 26.955 11.774 -28.873 1.00 92.19 72 ILE A C 1
ATOM 550 O O . ILE A 1 72 ? 25.893 11.501 -29.441 1.00 92.19 72 ILE A O 1
ATOM 554 N N . SER A 1 73 ? 27.398 11.110 -27.809 1.00 91.69 73 SER A N 1
ATOM 555 C CA . SER A 1 73 ? 26.638 10.042 -27.166 1.00 91.69 73 SER A CA 1
ATOM 556 C C . SER A 1 73 ? 25.520 10.621 -26.307 1.00 91.69 73 SER A C 1
ATOM 558 O O . SER A 1 73 ? 25.718 11.618 -25.617 1.00 91.69 73 SER A O 1
ATOM 560 N N . GLN A 1 74 ? 24.360 9.963 -26.308 1.00 91.81 74 GLN A N 1
ATOM 561 C CA . GLN A 1 74 ? 23.313 10.270 -25.341 1.00 91.81 74 GLN A CA 1
ATOM 562 C C . GLN A 1 74 ? 23.694 9.664 -23.988 1.00 91.81 74 GLN A C 1
ATOM 564 O O . GLN A 1 74 ? 23.701 8.441 -23.815 1.00 91.81 74 GLN A O 1
ATOM 569 N N . GLU A 1 75 ? 24.001 10.522 -23.023 1.00 91.62 75 GLU A N 1
ATOM 570 C CA . GLU A 1 75 ? 24.361 10.104 -21.673 1.00 91.62 75 GLU A CA 1
ATOM 571 C C . GLU A 1 75 ? 23.135 10.062 -20.756 1.00 91.62 75 GLU A C 1
ATOM 573 O O . GLU A 1 75 ? 22.202 10.853 -20.881 1.00 91.62 75 GLU A O 1
ATOM 578 N N . ALA A 1 76 ? 23.144 9.122 -19.813 1.00 91.62 76 ALA A N 1
ATOM 579 C CA . ALA A 1 76 ? 22.181 9.065 -18.724 1.00 91.62 76 ALA A CA 1
ATOM 580 C C . ALA A 1 76 ? 22.899 8.630 -17.450 1.00 91.62 76 ALA A C 1
ATOM 582 O O . ALA A 1 76 ? 23.703 7.692 -17.458 1.00 91.62 76 ALA A O 1
ATOM 583 N N . LYS A 1 77 ? 22.587 9.291 -16.335 1.00 91.44 77 LYS A N 1
ATOM 584 C CA . LYS A 1 77 ? 23.085 8.871 -15.027 1.00 91.44 77 LYS A CA 1
ATOM 585 C C . LYS A 1 77 ? 22.412 7.555 -14.632 1.00 91.44 77 LYS A C 1
ATOM 587 O O . LYS A 1 77 ? 21.193 7.421 -14.736 1.00 91.44 77 LYS A O 1
ATOM 592 N N . ALA A 1 78 ? 23.202 6.600 -14.147 1.00 93.25 78 ALA A N 1
ATOM 593 C CA . ALA A 1 78 ? 22.669 5.356 -13.610 1.00 93.25 78 ALA A CA 1
ATOM 594 C C . ALA A 1 78 ? 21.716 5.646 -12.440 1.00 93.25 78 ALA A C 1
ATOM 596 O O . ALA A 1 78 ? 22.086 6.330 -11.484 1.00 93.25 78 ALA A O 1
ATOM 597 N N . VAL A 1 79 ? 20.496 5.108 -12.512 1.00 93.44 79 VAL A N 1
ATOM 598 C CA . VAL A 1 79 ? 19.522 5.188 -11.411 1.00 93.44 79 VAL A CA 1
ATOM 599 C C . VAL A 1 79 ? 19.801 4.125 -10.354 1.00 93.44 79 VAL A C 1
ATOM 601 O O . VAL A 1 79 ? 19.513 4.326 -9.182 1.00 93.44 79 VAL A O 1
ATOM 604 N N . LEU A 1 80 ? 20.394 2.998 -10.755 1.00 93.50 80 LEU A N 1
ATOM 605 C CA . LEU A 1 80 ? 20.804 1.928 -9.855 1.00 93.50 80 LEU A CA 1
ATOM 606 C C . LEU A 1 80 ? 22.076 1.269 -10.381 1.00 93.50 80 LEU A C 1
ATOM 608 O O . LEU A 1 80 ? 22.140 0.877 -11.546 1.00 93.50 80 LEU A O 1
ATOM 612 N N . GLU A 1 81 ? 23.048 1.067 -9.500 1.00 93.12 81 GLU A N 1
ATOM 613 C CA . GLU A 1 81 ? 24.250 0.289 -9.784 1.00 93.12 81 GLU A CA 1
ATOM 614 C C . GLU A 1 81 ? 24.234 -1.021 -8.996 1.00 93.12 81 GLU A C 1
ATOM 616 O O . GLU A 1 81 ? 23.980 -1.049 -7.794 1.00 93.12 81 GLU A O 1
ATOM 621 N N . MET A 1 82 ? 24.518 -2.125 -9.685 1.00 89.88 82 MET A N 1
ATOM 622 C CA . MET A 1 82 ? 24.611 -3.458 -9.099 1.00 89.88 82 MET A CA 1
ATOM 623 C C . MET A 1 82 ? 26.007 -4.023 -9.368 1.00 89.88 82 MET A C 1
ATOM 625 O O . MET A 1 82 ? 26.366 -4.310 -10.519 1.00 89.88 82 MET A O 1
ATOM 629 N N . SER A 1 83 ? 26.795 -4.163 -8.302 1.00 88.12 83 SER A N 1
ATOM 630 C CA . SER A 1 83 ? 28.179 -4.653 -8.342 1.00 88.12 83 SER A CA 1
ATOM 631 C C . SER A 1 83 ? 28.275 -6.169 -8.170 1.00 88.12 83 SER A C 1
ATOM 633 O O . SER A 1 83 ? 29.077 -6.809 -8.842 1.00 88.12 83 SER A O 1
ATOM 635 N N . SER A 1 84 ? 27.428 -6.759 -7.321 1.00 86.50 84 SER A N 1
ATOM 636 C CA . SER A 1 84 ? 27.501 -8.186 -6.979 1.00 86.50 84 SER A CA 1
ATOM 637 C C . SER A 1 84 ? 27.155 -9.121 -8.139 1.00 86.50 84 SER A C 1
ATOM 639 O O . SER A 1 84 ? 27.676 -10.233 -8.203 1.00 86.50 84 SER A O 1
ATOM 641 N N . TYR A 1 85 ? 26.277 -8.691 -9.051 1.00 87.19 85 TYR A N 1
ATOM 642 C CA . TYR A 1 85 ? 25.767 -9.527 -10.138 1.00 87.19 85 TYR A CA 1
ATOM 643 C C . TYR A 1 85 ? 25.611 -8.754 -11.445 1.00 87.19 85 TYR A C 1
ATOM 645 O O . TYR A 1 85 ? 25.417 -7.531 -11.474 1.00 87.19 85 TYR A O 1
ATOM 653 N N . HIS A 1 86 ? 25.655 -9.501 -12.549 1.00 95.25 86 HIS A N 1
ATOM 654 C CA . HIS A 1 86 ? 25.385 -8.945 -13.864 1.00 95.25 86 HIS A CA 1
ATOM 655 C C . HIS A 1 86 ? 23.892 -8.952 -14.165 1.00 95.25 86 HIS A C 1
ATOM 657 O O . HIS A 1 86 ? 23.261 -10.001 -14.091 1.00 95.25 86 HIS A O 1
ATOM 663 N N . LEU A 1 87 ? 23.340 -7.780 -14.483 1.00 96.75 87 LEU A N 1
ATOM 664 C CA . LEU A 1 87 ? 21.945 -7.643 -14.899 1.00 96.75 87 LEU A CA 1
ATOM 665 C C . LEU A 1 87 ? 21.780 -8.188 -16.321 1.00 96.75 87 LEU A C 1
ATOM 667 O O . LEU A 1 87 ? 22.620 -7.923 -17.179 1.00 96.75 87 LEU A O 1
ATOM 671 N N . THR A 1 88 ? 20.715 -8.949 -16.564 1.00 97.06 88 THR A N 1
ATOM 672 C CA . THR A 1 88 ? 20.469 -9.644 -17.838 1.00 97.06 88 THR A CA 1
ATOM 673 C C . THR A 1 88 ? 19.132 -9.307 -18.478 1.00 97.06 88 THR A C 1
ATOM 675 O O . THR A 1 88 ? 19.007 -9.462 -19.689 1.00 97.06 88 THR A O 1
ATOM 678 N N . ALA A 1 89 ? 18.146 -8.851 -17.706 1.00 97.44 89 ALA A N 1
ATOM 679 C CA . ALA A 1 89 ? 16.795 -8.587 -18.192 1.00 97.44 89 ALA A CA 1
ATOM 680 C C . ALA A 1 89 ? 16.159 -7.408 -17.454 1.00 97.44 89 ALA A C 1
ATOM 682 O O . ALA A 1 89 ? 16.504 -7.142 -16.300 1.00 97.44 89 ALA A O 1
ATOM 683 N N . VAL A 1 90 ? 15.209 -6.740 -18.105 1.00 97.56 90 VAL A N 1
ATOM 684 C CA . VAL A 1 90 ? 14.453 -5.620 -17.541 1.00 97.56 90 VAL A CA 1
ATOM 685 C C . VAL A 1 90 ? 12.999 -5.690 -17.999 1.00 97.56 90 VAL A C 1
ATOM 687 O O . VAL A 1 90 ? 12.727 -5.931 -19.170 1.00 97.56 90 VAL A O 1
ATOM 690 N N . ALA A 1 91 ? 12.069 -5.466 -17.076 1.00 97.38 91 ALA A N 1
ATOM 691 C CA . ALA A 1 91 ? 10.658 -5.240 -17.368 1.00 97.38 91 ALA A CA 1
ATOM 692 C C . ALA A 1 91 ? 10.129 -4.125 -16.468 1.00 97.38 91 ALA A C 1
ATOM 694 O O . ALA A 1 91 ? 10.561 -3.996 -15.323 1.00 97.38 91 ALA A O 1
ATOM 695 N N . VAL A 1 92 ? 9.188 -3.325 -16.964 1.00 95.12 92 VAL A N 1
ATOM 696 C CA . VAL A 1 92 ? 8.668 -2.161 -16.235 1.00 95.12 92 VAL A CA 1
ATOM 697 C C . VAL A 1 92 ? 7.157 -2.268 -16.096 1.00 95.12 92 VAL A C 1
ATOM 699 O O . VAL A 1 92 ? 6.446 -2.546 -17.057 1.00 95.12 92 VAL A O 1
ATOM 702 N N . SER A 1 93 ? 6.666 -2.021 -14.887 1.00 93.81 93 SER A N 1
ATOM 703 C CA . SER A 1 93 ? 5.252 -1.912 -14.556 1.00 93.81 93 SER A CA 1
ATOM 704 C C . SER A 1 93 ? 4.971 -0.520 -14.012 1.00 93.81 93 SER A C 1
ATOM 706 O O . SER A 1 93 ? 5.491 -0.150 -12.962 1.00 93.81 93 SER A O 1
ATOM 708 N N . VAL A 1 94 ? 4.074 0.215 -14.664 1.00 89.50 94 VAL A N 1
ATOM 709 C CA . VAL A 1 94 ? 3.639 1.541 -14.206 1.00 89.50 94 VAL A CA 1
ATOM 710 C C . VAL A 1 94 ? 2.287 1.430 -13.504 1.00 89.50 94 VAL A C 1
ATOM 712 O O . VAL A 1 94 ? 1.351 0.827 -14.038 1.00 89.50 94 VAL A O 1
ATOM 715 N N . ARG A 1 95 ? 2.172 1.983 -12.294 1.00 83.75 95 ARG A N 1
ATOM 716 C CA . ARG A 1 95 ? 0.941 1.997 -11.487 1.00 83.75 95 ARG A CA 1
ATOM 717 C C . ARG A 1 95 ? 0.753 3.363 -10.836 1.00 83.75 95 ARG A C 1
ATOM 719 O O . ARG A 1 95 ? 1.536 3.740 -9.974 1.00 83.75 95 ARG A O 1
ATOM 726 N N . GLU A 1 96 ? -0.293 4.080 -11.254 1.00 70.12 96 GLU A N 1
ATOM 727 C CA . GLU A 1 96 ? -0.743 5.354 -10.663 1.00 70.12 96 GLU A CA 1
ATOM 728 C C . GLU A 1 96 ? 0.399 6.321 -10.288 1.00 70.12 96 GLU A C 1
ATOM 730 O O . GLU A 1 96 ? 0.502 6.773 -9.151 1.00 70.12 96 GLU A O 1
ATOM 735 N N . GLY A 1 97 ? 1.288 6.609 -11.245 1.00 73.44 97 GLY A N 1
ATOM 736 C CA . GLY A 1 97 ? 2.394 7.557 -11.054 1.00 73.44 97 GLY A CA 1
ATOM 737 C C . GLY A 1 97 ? 3.658 6.979 -10.410 1.00 73.44 97 GLY A C 1
ATOM 738 O O . GLY A 1 97 ? 4.583 7.735 -10.125 1.00 73.44 97 GLY A O 1
ATOM 739 N N . HIS A 1 98 ? 3.717 5.661 -10.208 1.00 83.75 98 HIS A N 1
ATOM 740 C CA . HIS A 1 98 ? 4.900 4.947 -9.732 1.00 83.75 98 HIS A CA 1
ATOM 741 C C . HIS A 1 98 ? 5.377 3.935 -10.770 1.00 83.75 98 HIS A C 1
ATOM 743 O O . HIS A 1 98 ? 4.564 3.271 -11.422 1.00 83.75 98 HIS A O 1
ATOM 749 N N . SER A 1 99 ? 6.693 3.770 -10.869 1.00 91.75 99 SER A N 1
ATOM 750 C CA . SER A 1 99 ? 7.315 2.791 -11.756 1.00 91.75 99 SER A CA 1
ATOM 751 C C . SER A 1 99 ? 7.997 1.713 -10.928 1.00 91.75 99 SER A C 1
ATOM 753 O O . SER A 1 99 ? 8.869 1.997 -10.109 1.00 91.75 99 SER A O 1
ATOM 755 N N . ILE A 1 100 ? 7.600 0.462 -11.144 1.00 94.88 100 ILE A N 1
ATOM 756 C CA . ILE A 1 100 ? 8.269 -0.706 -10.584 1.00 94.88 100 ILE A CA 1
ATOM 757 C C . ILE A 1 100 ? 9.036 -1.393 -11.706 1.00 94.88 100 ILE A C 1
ATOM 759 O O . ILE A 1 100 ? 8.463 -1.751 -12.736 1.00 94.88 100 ILE A O 1
ATOM 763 N N . VAL A 1 101 ? 10.331 -1.586 -11.499 1.00 96.62 101 VAL A N 1
ATOM 764 C CA . VAL A 1 101 ? 11.229 -2.257 -12.431 1.00 96.62 101 VAL A CA 1
ATOM 765 C C . VAL A 1 101 ? 11.580 -3.633 -11.891 1.00 96.62 101 VAL A C 1
ATOM 767 O O . VAL A 1 101 ? 11.996 -3.789 -10.745 1.00 96.62 101 VAL A O 1
ATOM 770 N N . PHE A 1 102 ? 11.429 -4.637 -12.740 1.00 97.81 102 PHE A N 1
ATOM 771 C CA . PHE A 1 102 ? 11.879 -5.994 -12.496 1.00 97.81 102 PHE A CA 1
ATOM 772 C C . PHE A 1 102 ? 13.194 -6.203 -13.233 1.00 97.81 102 PHE A C 1
ATOM 774 O O . PHE A 1 102 ? 13.253 -6.020 -14.449 1.00 97.81 102 PHE A O 1
ATOM 781 N N . LEU A 1 103 ? 14.239 -6.585 -12.507 1.00 97.81 103 LEU A N 1
ATOM 782 C CA . LEU A 1 103 ? 15.564 -6.832 -13.063 1.00 97.81 103 LEU A CA 1
ATOM 783 C C . LEU A 1 103 ? 15.939 -8.295 -12.873 1.00 97.81 103 LEU A C 1
ATOM 785 O O . LEU A 1 103 ? 15.914 -8.802 -11.753 1.00 97.81 103 LEU A O 1
ATOM 789 N N . GLY A 1 104 ? 16.302 -8.967 -13.959 1.00 97.81 104 GLY A N 1
ATOM 790 C CA . GLY A 1 104 ? 16.890 -10.302 -13.901 1.00 97.81 104 GLY A CA 1
ATOM 791 C C . GLY A 1 104 ? 18.410 -10.238 -13.814 1.00 97.81 104 GLY A C 1
ATOM 792 O O . GLY A 1 104 ? 19.010 -9.316 -14.370 1.00 97.81 104 GLY A O 1
ATOM 793 N N . ASP A 1 105 ? 19.038 -11.204 -13.142 1.00 97.44 105 ASP A N 1
ATOM 794 C CA . ASP A 1 105 ? 20.499 -11.313 -13.074 1.00 97.44 105 ASP A CA 1
ATOM 795 C C . ASP A 1 105 ? 21.063 -12.661 -13.568 1.00 97.44 105 ASP A C 1
ATOM 797 O O . ASP A 1 105 ? 20.344 -13.631 -13.836 1.00 97.44 105 ASP A O 1
ATOM 801 N N . THR A 1 106 ? 22.395 -12.728 -13.672 1.00 97.00 106 THR A N 1
ATOM 802 C CA . THR A 1 106 ? 23.146 -13.924 -14.091 1.00 97.00 106 THR A CA 1
ATOM 803 C C . THR A 1 106 ? 23.113 -15.085 -13.098 1.00 97.00 106 THR A C 1
ATOM 805 O O . THR A 1 106 ? 23.531 -16.191 -13.444 1.00 97.00 106 THR A O 1
ATOM 808 N N . LYS A 1 107 ? 22.640 -14.877 -11.867 1.00 96.44 107 LYS A N 1
ATOM 809 C CA . LYS A 1 107 ? 22.514 -15.919 -10.837 1.00 96.44 107 LYS A CA 1
ATOM 810 C C . LYS A 1 107 ? 21.097 -16.470 -10.720 1.00 96.44 107 LYS A C 1
ATOM 812 O O . LYS A 1 107 ? 20.894 -17.423 -9.967 1.00 96.44 107 LYS A O 1
ATOM 817 N N . GLY A 1 108 ? 20.163 -15.930 -11.498 1.00 96.69 108 GLY A N 1
ATOM 818 C CA . GLY A 1 108 ? 18.774 -16.358 -11.522 1.00 96.69 108 GLY A CA 1
ATOM 819 C C . GLY A 1 108 ? 17.907 -15.690 -10.467 1.00 96.69 108 GLY A C 1
ATOM 820 O O . GLY A 1 108 ? 16.890 -16.264 -10.067 1.00 96.69 108 GLY A O 1
ATOM 821 N N . ASN A 1 109 ? 18.301 -14.503 -10.002 1.00 97.25 109 ASN A N 1
ATOM 822 C CA . ASN A 1 109 ? 17.486 -13.698 -9.107 1.00 97.25 109 ASN A CA 1
ATOM 823 C C . ASN A 1 109 ? 16.723 -12.612 -9.861 1.00 97.25 109 ASN A C 1
ATOM 825 O O . ASN A 1 109 ? 17.249 -11.965 -10.768 1.00 97.25 109 ASN A O 1
ATOM 829 N N . LEU A 1 110 ? 15.481 -12.413 -9.434 1.00 97.69 110 LEU A N 1
ATOM 830 C CA . LEU A 1 110 ? 14.620 -11.320 -9.838 1.00 97.69 110 LEU A CA 1
ATOM 831 C C . LEU A 1 110 ? 14.624 -10.254 -8.741 1.00 97.69 110 LEU A C 1
ATOM 833 O O . LEU A 1 110 ? 14.143 -10.492 -7.631 1.00 97.69 110 LEU A O 1
ATOM 837 N N . HIS A 1 111 ? 15.115 -9.069 -9.072 1.00 97.19 111 HIS A N 1
ATOM 838 C CA . HIS A 1 111 ? 15.100 -7.899 -8.201 1.00 97.19 111 HIS A CA 1
ATOM 839 C C . HIS A 1 111 ? 13.889 -7.037 -8.542 1.00 97.19 111 HIS A C 1
ATOM 841 O O . HIS A 1 111 ? 13.661 -6.738 -9.715 1.00 97.19 111 HIS A O 1
ATOM 847 N N . LYS A 1 112 ? 13.120 -6.624 -7.534 1.00 96.69 112 LYS A N 1
ATOM 848 C CA . LYS A 1 112 ? 12.062 -5.621 -7.687 1.00 96.69 112 LYS A CA 1
ATOM 849 C C . LYS A 1 112 ? 12.580 -4.278 -7.185 1.00 96.69 112 LYS A C 1
ATOM 851 O O . LYS A 1 112 ? 13.039 -4.162 -6.044 1.00 96.69 112 LYS A O 1
ATOM 856 N N . VAL A 1 113 ? 12.504 -3.273 -8.044 1.00 95.81 113 VAL A N 1
ATOM 857 C CA . VAL A 1 113 ? 13.042 -1.935 -7.814 1.00 95.81 113 VAL A CA 1
ATOM 858 C C . VAL A 1 113 ? 11.917 -0.928 -7.949 1.00 95.81 113 VAL A C 1
ATOM 860 O O . VAL A 1 113 ? 11.240 -0.876 -8.968 1.00 95.81 113 VAL A O 1
ATOM 863 N N . TYR A 1 114 ? 11.712 -0.129 -6.916 1.00 94.50 114 TYR A N 1
ATOM 864 C CA . TYR A 1 114 ? 10.811 1.008 -6.956 1.00 94.50 114 TYR A CA 1
ATOM 865 C C . TYR A 1 114 ? 11.577 2.231 -7.461 1.00 94.50 114 TYR A C 1
ATOM 867 O O . TYR A 1 114 ? 12.635 2.547 -6.918 1.00 94.50 114 TYR A O 1
ATOM 875 N N . LEU A 1 115 ? 11.048 2.901 -8.484 1.00 92.38 115 LEU A N 1
ATOM 876 C CA . LEU A 1 115 ? 11.528 4.198 -8.952 1.00 92.38 115 LEU A CA 1
ATOM 877 C C . LEU A 1 115 ? 10.562 5.279 -8.457 1.00 92.38 115 LEU A C 1
ATOM 879 O O . LEU A 1 115 ? 9.416 5.358 -8.913 1.00 92.38 115 LEU A O 1
ATOM 883 N N . GLY A 1 116 ? 11.022 6.069 -7.489 1.00 83.19 116 GLY A N 1
ATOM 884 C CA . GLY A 1 116 ? 10.273 7.177 -6.906 1.00 83.19 116 GLY A CA 1
ATOM 885 C C . GLY A 1 116 ? 10.253 8.419 -7.794 1.00 83.19 116 GLY A C 1
ATOM 886 O O . GLY A 1 116 ? 11.058 8.563 -8.712 1.00 83.19 116 GLY A O 1
ATOM 887 N N . GLN A 1 117 ? 9.337 9.342 -7.492 1.00 75.88 117 GLN A N 1
ATOM 888 C CA . GLN A 1 117 ? 9.190 10.605 -8.228 1.00 75.88 117 GLN A CA 1
ATOM 889 C C . GLN A 1 117 ? 10.410 11.527 -8.077 1.00 75.88 117 GLN A C 1
ATOM 891 O O . GLN A 1 117 ? 10.722 12.277 -8.994 1.00 75.88 117 GLN A O 1
ATOM 896 N N . ASP A 1 118 ? 11.148 11.398 -6.973 1.00 72.50 118 ASP A N 1
ATOM 897 C CA . ASP A 1 118 ? 12.352 12.188 -6.688 1.00 72.50 118 ASP A CA 1
ATOM 898 C C . ASP A 1 118 ? 13.607 11.654 -7.414 1.00 72.50 118 ASP A C 1
ATOM 900 O O . ASP A 1 118 ? 14.724 12.099 -7.156 1.00 72.50 118 ASP A O 1
ATOM 904 N N . GLY A 1 119 ? 13.447 10.658 -8.297 1.00 75.56 119 GLY A N 1
ATOM 905 C CA . GLY A 1 119 ? 14.549 9.972 -8.979 1.00 75.56 119 GLY A CA 1
ATOM 906 C C . GLY A 1 119 ? 15.264 8.923 -8.121 1.00 75.56 119 GLY A C 1
ATOM 907 O O . GLY A 1 119 ? 16.240 8.323 -8.571 1.00 75.56 119 GLY A O 1
ATOM 908 N N . GLU A 1 120 ? 14.788 8.673 -6.896 1.00 82.50 120 GLU A N 1
ATOM 909 C CA . GLU A 1 120 ? 15.337 7.645 -6.010 1.00 82.50 120 GLU A CA 1
ATOM 910 C C . GLU A 1 120 ? 14.948 6.240 -6.500 1.00 82.50 120 GLU A C 1
ATOM 912 O O . GLU A 1 120 ? 13.766 5.927 -6.676 1.00 82.50 120 GLU A O 1
ATOM 917 N N . ALA A 1 121 ? 15.944 5.373 -6.693 1.00 91.56 121 ALA A N 1
ATOM 918 C CA . ALA A 1 121 ? 15.737 3.963 -6.998 1.00 91.56 121 ALA A CA 1
ATOM 919 C C . ALA A 1 121 ? 16.014 3.107 -5.762 1.00 91.56 121 ALA A C 1
ATOM 921 O O . ALA A 1 121 ? 17.105 3.140 -5.192 1.00 91.56 121 ALA A O 1
ATOM 922 N N . LYS A 1 122 ? 15.042 2.282 -5.374 1.00 92.25 122 LYS A N 1
ATOM 923 C CA . LYS A 1 122 ? 15.155 1.411 -4.205 1.00 92.25 122 LYS A CA 1
ATOM 924 C C . LYS A 1 122 ? 14.827 -0.029 -4.559 1.00 92.25 122 LYS A C 1
ATOM 926 O O . LYS A 1 122 ? 13.691 -0.350 -4.904 1.00 92.25 122 LYS A O 1
ATOM 931 N N . VAL A 1 123 ? 15.808 -0.915 -4.403 1.00 94.50 123 VAL A N 1
ATOM 932 C CA . VAL A 1 123 ? 15.559 -2.362 -4.406 1.00 94.50 123 VAL A CA 1
ATOM 933 C C . VAL A 1 123 ? 14.797 -2.703 -3.128 1.00 94.50 123 VAL A C 1
ATOM 935 O O . VAL A 1 123 ? 15.304 -2.477 -2.031 1.00 94.50 123 VAL A O 1
ATOM 938 N N . TYR A 1 124 ? 13.573 -3.210 -3.259 1.00 94.19 124 TYR A N 1
ATOM 939 C CA . TYR A 1 124 ? 12.724 -3.534 -2.105 1.00 94.19 124 TYR A CA 1
ATOM 940 C C . TYR A 1 124 ? 12.470 -5.035 -1.948 1.00 94.19 124 TYR A C 1
ATOM 942 O O . TYR A 1 124 ? 12.108 -5.478 -0.863 1.00 94.19 124 TYR A O 1
ATOM 950 N N . ALA A 1 125 ? 12.699 -5.828 -2.999 1.00 95.38 125 ALA A N 1
ATOM 951 C CA . ALA A 1 125 ? 12.617 -7.281 -2.929 1.00 95.38 125 ALA A CA 1
ATOM 952 C C . ALA A 1 125 ? 13.638 -7.946 -3.858 1.00 95.38 125 ALA A C 1
ATOM 954 O O . ALA A 1 125 ? 13.935 -7.443 -4.942 1.00 95.38 125 ALA A O 1
ATOM 955 N N . ASN A 1 126 ? 14.131 -9.109 -3.441 1.00 95.56 126 ASN A N 1
ATOM 956 C CA . ASN A 1 126 ? 15.009 -9.970 -4.223 1.00 95.56 126 ASN A CA 1
ATOM 957 C C . ASN A 1 126 ? 14.522 -11.419 -4.091 1.00 95.56 126 ASN A C 1
ATOM 959 O O . ASN A 1 126 ? 14.336 -11.913 -2.980 1.00 95.56 126 ASN A O 1
ATOM 963 N N . ILE A 1 127 ? 14.275 -12.079 -5.220 1.00 96.00 127 ILE A N 1
ATOM 964 C CA . ILE A 1 127 ? 13.655 -13.400 -5.277 1.00 96.00 127 ILE A CA 1
ATOM 965 C C . I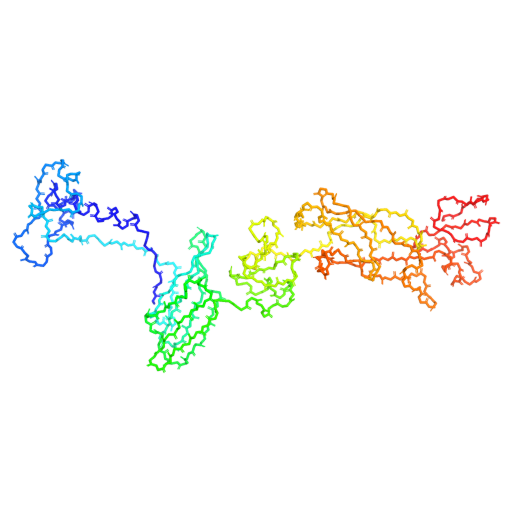LE A 1 127 ? 14.492 -14.311 -6.170 1.00 96.00 127 ILE A C 1
ATOM 967 O O . ILE A 1 127 ? 14.581 -14.097 -7.377 1.00 96.00 127 ILE A O 1
ATOM 971 N N . THR A 1 128 ? 15.026 -15.396 -5.615 1.00 97.00 128 THR A N 1
ATOM 972 C CA . THR A 1 128 ? 15.680 -16.433 -6.419 1.00 97.00 128 THR A CA 1
ATOM 973 C C . THR A 1 128 ? 14.636 -17.252 -7.178 1.00 97.00 128 THR A C 1
ATOM 975 O O . THR A 1 128 ? 13.748 -17.875 -6.592 1.00 97.00 128 THR A O 1
ATOM 978 N N . ILE A 1 129 ? 14.735 -17.253 -8.506 1.00 96.69 129 ILE A N 1
ATOM 979 C CA . ILE A 1 129 ? 13.835 -17.991 -9.398 1.00 96.69 129 ILE A CA 1
ATOM 980 C C . ILE A 1 129 ? 14.381 -19.387 -9.662 1.00 96.69 129 ILE A C 1
ATOM 982 O O . ILE A 1 129 ? 13.655 -20.369 -9.496 1.00 96.69 129 ILE A O 1
ATOM 986 N N . GLN A 1 130 ? 15.661 -19.458 -10.021 1.00 96.19 130 GLN A N 1
ATOM 987 C CA . GLN A 1 130 ? 16.411 -20.695 -10.174 1.00 96.19 130 GLN A CA 1
ATOM 988 C C . GLN A 1 130 ? 17.892 -20.408 -9.948 1.00 96.19 130 GLN A C 1
ATOM 990 O O . GLN A 1 130 ? 18.513 -19.668 -10.706 1.00 96.19 130 GLN A O 1
ATOM 995 N N . LEU A 1 131 ? 18.462 -21.023 -8.918 1.00 95.62 131 LEU A N 1
ATOM 996 C CA . LEU A 1 131 ? 19.849 -20.793 -8.541 1.00 95.62 131 LEU A CA 1
ATOM 997 C C . LEU A 1 131 ? 20.813 -21.117 -9.697 1.00 95.62 131 LEU A C 1
ATOM 999 O O . LEU A 1 131 ? 20.730 -22.189 -10.297 1.00 95.62 131 LEU A O 1
ATOM 1003 N N . ASN A 1 132 ? 21.750 -20.203 -9.966 1.00 94.88 132 ASN A N 1
ATOM 1004 C CA . ASN A 1 132 ? 22.798 -20.327 -10.989 1.00 94.88 132 ASN A CA 1
ATOM 1005 C C . ASN A 1 132 ? 22.281 -20.472 -12.432 1.00 94.88 132 ASN A C 1
ATOM 1007 O O . ASN A 1 132 ? 22.992 -20.990 -13.292 1.00 94.88 132 ASN A O 1
ATOM 1011 N N . SER A 1 133 ? 21.066 -20.000 -12.712 1.00 97.12 133 SER A N 1
ATOM 1012 C CA . SER A 1 133 ? 20.497 -19.987 -14.060 1.00 97.12 133 SER A CA 1
ATOM 1013 C C . SER A 1 133 ? 20.123 -18.554 -14.449 1.00 97.12 133 SER A C 1
ATOM 1015 O O . SER A 1 133 ? 19.164 -18.029 -13.887 1.00 97.12 133 SER A O 1
ATOM 1017 N N . PRO A 1 134 ? 20.860 -17.896 -15.368 1.00 97.38 134 PRO A N 1
ATOM 1018 C CA . PRO A 1 134 ? 20.569 -16.523 -15.770 1.00 97.38 134 PRO A CA 1
ATOM 1019 C C . PRO A 1 134 ? 19.121 -16.331 -16.224 1.00 97.38 134 PRO A C 1
ATOM 1021 O O . PRO A 1 134 ? 18.582 -17.159 -16.967 1.00 97.38 134 PRO A O 1
ATOM 1024 N N . ILE A 1 135 ? 18.512 -15.216 -15.820 1.00 98.31 135 ILE A N 1
ATOM 1025 C CA . ILE A 1 135 ? 17.192 -14.831 -16.330 1.00 98.31 135 ILE A CA 1
ATOM 1026 C C . ILE A 1 135 ? 17.340 -14.329 -17.771 1.00 98.31 135 ILE A C 1
ATOM 1028 O O . ILE A 1 135 ? 18.200 -13.495 -18.062 1.00 98.31 135 ILE A O 1
ATOM 1032 N N . ASN A 1 136 ? 16.512 -14.858 -18.671 1.00 97.94 136 ASN A N 1
ATOM 1033 C CA . ASN A 1 136 ? 16.462 -14.468 -20.077 1.00 97.94 136 ASN A CA 1
ATOM 1034 C C . ASN A 1 136 ? 15.931 -13.028 -20.219 1.00 97.94 136 ASN A C 1
ATOM 1036 O O . ASN A 1 136 ? 15.112 -12.583 -19.417 1.00 97.94 136 ASN A O 1
ATOM 1040 N N . LYS A 1 137 ? 16.388 -12.323 -21.259 1.00 97.19 137 LYS A N 1
ATOM 1041 C CA . LYS A 1 137 ? 15.980 -10.961 -21.629 1.00 97.19 137 LYS A CA 1
ATOM 1042 C C . LYS A 1 137 ? 14.468 -10.826 -21.821 1.00 97.19 137 LYS A C 1
ATOM 1044 O O . LYS A 1 137 ? 13.935 -9.760 -21.529 1.00 97.19 137 LYS A O 1
ATOM 1049 N N . ASP A 1 138 ? 13.796 -11.897 -22.252 1.00 95.44 138 ASP A N 1
ATOM 1050 C CA . ASP A 1 138 ? 12.340 -11.968 -22.438 1.00 95.44 138 ASP A CA 1
ATOM 1051 C C . ASP A 1 138 ? 11.589 -12.056 -21.094 1.00 95.44 138 ASP A C 1
ATOM 1053 O O . ASP A 1 138 ? 10.924 -13.044 -20.771 1.00 95.44 138 ASP A O 1
ATOM 1057 N N . LEU A 1 139 ? 11.727 -11.012 -20.279 1.00 97.19 139 LEU A N 1
ATOM 1058 C CA . LEU A 1 139 ? 11.025 -10.831 -19.016 1.00 97.19 139 LEU A CA 1
ATOM 1059 C C . LEU A 1 139 ? 9.749 -10.025 -19.277 1.00 97.19 139 LEU A C 1
ATOM 1061 O O . LEU A 1 139 ? 9.816 -8.849 -19.626 1.00 97.19 139 LEU A O 1
ATOM 1065 N N . LEU A 1 140 ? 8.580 -10.651 -19.131 1.00 97.00 140 LEU A N 1
ATOM 1066 C CA . LEU A 1 140 ? 7.322 -10.083 -19.632 1.00 97.00 140 LEU A CA 1
ATOM 1067 C C . LEU A 1 140 ? 6.240 -10.040 -18.559 1.00 97.00 140 LEU A C 1
ATOM 1069 O O . LEU A 1 140 ? 6.074 -10.983 -17.790 1.00 97.00 140 LEU A O 1
ATOM 1073 N N . LEU A 1 141 ? 5.456 -8.966 -18.546 1.00 96.62 141 LEU A N 1
ATOM 1074 C CA . LEU A 1 141 ? 4.231 -8.870 -17.755 1.00 96.62 141 LEU A CA 1
ATOM 1075 C C . LEU A 1 141 ? 3.039 -9.400 -18.564 1.00 96.62 141 LEU A C 1
ATOM 1077 O O . LEU A 1 141 ? 3.029 -9.318 -19.792 1.00 96.62 141 LEU A O 1
ATOM 1081 N N . ASP A 1 142 ? 2.026 -9.944 -17.888 1.00 95.19 142 ASP A N 1
ATOM 1082 C CA . ASP A 1 142 ? 0.744 -10.233 -18.537 1.00 95.19 142 ASP A CA 1
ATOM 1083 C C . ASP A 1 142 ? 0.007 -8.938 -18.935 1.00 95.19 142 ASP A C 1
ATOM 1085 O O . ASP A 1 142 ? 0.376 -7.840 -18.520 1.00 95.19 142 ASP A O 1
ATOM 1089 N N . GLN A 1 143 ? -1.053 -9.056 -19.744 1.00 92.19 143 GLN A N 1
ATOM 1090 C CA . GLN A 1 143 ? -1.803 -7.900 -20.269 1.00 92.19 143 GLN A CA 1
ATOM 1091 C C . GLN A 1 143 ? -2.317 -6.959 -19.167 1.00 92.19 143 GLN A C 1
ATOM 1093 O O . GLN A 1 143 ? -2.376 -5.749 -19.358 1.00 92.19 143 GLN A O 1
ATOM 1098 N N . ASN A 1 144 ? -2.643 -7.512 -17.996 1.00 89.38 144 ASN A N 1
ATOM 1099 C CA . ASN A 1 144 ? -3.155 -6.754 -16.855 1.00 89.38 144 ASN A CA 1
ATOM 1100 C C . ASN A 1 144 ? -2.031 -6.335 -15.882 1.00 89.38 144 ASN A C 1
ATOM 1102 O O . ASN A 1 144 ? -2.292 -5.707 -14.858 1.00 89.38 144 ASN A O 1
ATOM 1106 N N . GLY A 1 145 ? -0.782 -6.720 -16.163 1.00 90.12 145 GLY A N 1
ATOM 1107 C CA . GLY A 1 145 ? 0.383 -6.662 -15.281 1.00 90.12 145 GLY A CA 1
ATOM 1108 C C . GLY A 1 145 ? 0.126 -7.164 -13.855 1.00 90.12 145 GLY A C 1
ATOM 1109 O O . GLY A 1 145 ? 0.585 -6.546 -12.895 1.00 90.12 145 GLY A O 1
ATOM 1110 N N . ARG A 1 146 ? -0.644 -8.246 -13.706 1.00 90.94 146 ARG A N 1
ATOM 1111 C CA . ARG A 1 146 ? -0.826 -8.985 -12.445 1.00 90.94 146 ARG A CA 1
ATOM 1112 C C . ARG A 1 146 ? 0.250 -10.043 -12.253 1.00 90.94 146 ARG A C 1
ATOM 1114 O O . ARG A 1 146 ? 0.574 -10.376 -11.116 1.00 90.94 146 ARG A O 1
ATOM 1121 N N . HIS A 1 147 ? 0.801 -10.560 -13.348 1.00 96.06 147 HIS A N 1
ATOM 1122 C CA . HIS A 1 147 ? 1.834 -11.586 -13.316 1.00 96.06 147 HIS A CA 1
ATOM 1123 C C . HIS A 1 147 ? 3.022 -11.212 -14.184 1.00 96.06 147 HIS A C 1
ATOM 1125 O O . HIS A 1 147 ? 2.875 -10.538 -15.200 1.00 96.06 147 HIS A O 1
ATOM 1131 N N . ILE A 1 148 ? 4.178 -11.735 -13.798 1.00 97.69 148 ILE A N 1
ATOM 1132 C CA . ILE A 1 148 ? 5.413 -11.701 -14.561 1.00 97.69 148 ILE A CA 1
ATOM 1133 C C . ILE A 1 148 ? 5.783 -13.126 -14.990 1.00 97.69 148 ILE A C 1
ATOM 1135 O O . ILE A 1 148 ? 5.740 -14.070 -14.192 1.00 97.69 148 ILE A O 1
ATOM 1139 N N . TYR A 1 149 ? 6.110 -13.284 -16.266 1.00 98.06 149 TYR A N 1
ATOM 1140 C CA . TYR A 1 149 ? 6.653 -14.497 -16.857 1.00 98.06 149 TYR A CA 1
ATOM 1141 C C . TYR A 1 149 ? 8.166 -14.373 -16.889 1.00 98.06 149 TYR A C 1
ATOM 1143 O O . TYR A 1 149 ? 8.720 -13.468 -17.511 1.00 98.06 149 TYR A O 1
ATOM 1151 N N . ILE A 1 150 ? 8.822 -15.284 -16.181 1.00 98.31 150 ILE A N 1
ATOM 1152 C CA . ILE A 1 150 ? 10.264 -15.280 -15.989 1.00 98.31 150 ILE A CA 1
ATOM 1153 C C . ILE A 1 150 ? 10.808 -16.546 -16.621 1.00 98.31 150 ILE A C 1
ATOM 1155 O O . ILE A 1 150 ? 10.428 -17.654 -16.235 1.00 98.31 150 ILE A O 1
ATOM 1159 N N . MET A 1 151 ? 11.696 -16.378 -17.589 1.00 97.44 151 MET A N 1
ATOM 1160 C CA . MET A 1 151 ? 12.313 -17.480 -18.306 1.00 97.44 151 MET A CA 1
ATOM 1161 C C . MET A 1 151 ? 13.779 -17.604 -17.909 1.00 97.44 151 MET A C 1
ATOM 1163 O O . MET A 1 151 ? 14.487 -16.609 -17.769 1.00 97.44 151 MET A O 1
ATOM 1167 N N . THR A 1 152 ? 14.240 -18.837 -17.751 1.00 96.12 152 THR A N 1
ATOM 1168 C CA . THR A 1 152 ? 15.665 -19.171 -17.687 1.00 96.12 152 THR A CA 1
ATOM 1169 C C . THR A 1 152 ? 16.013 -20.108 -18.845 1.00 96.12 152 THR A C 1
ATOM 1171 O O . THR A 1 152 ? 15.198 -20.335 -19.737 1.00 96.12 152 THR A O 1
ATOM 1174 N N . LYS A 1 153 ? 17.210 -20.707 -18.843 1.00 93.00 153 LYS A N 1
ATOM 1175 C CA . LYS A 1 153 ? 17.614 -21.663 -19.883 1.00 93.00 153 LYS A CA 1
ATOM 1176 C C . LYS A 1 153 ? 16.645 -22.845 -20.055 1.00 93.00 153 LYS A C 1
ATOM 1178 O O . LYS A 1 153 ? 16.548 -23.381 -21.153 1.00 93.00 153 LYS A O 1
ATOM 1183 N N . ASN A 1 154 ? 15.992 -23.298 -18.985 1.00 93.94 154 ASN A N 1
ATOM 1184 C CA . ASN A 1 154 ? 15.238 -24.555 -18.989 1.00 93.94 154 ASN A CA 1
ATOM 1185 C C . ASN A 1 154 ? 13.867 -24.500 -18.304 1.00 93.94 154 ASN A C 1
ATOM 1187 O O . ASN A 1 154 ? 13.173 -25.515 -18.311 1.00 93.94 154 ASN A O 1
ATOM 1191 N N . ILE A 1 155 ? 13.463 -23.367 -17.722 1.00 95.50 155 ILE A N 1
ATOM 1192 C CA . ILE A 1 155 ? 12.131 -23.221 -17.124 1.00 95.50 155 ILE A CA 1
ATOM 1193 C C . ILE A 1 155 ? 11.473 -21.903 -17.524 1.00 95.50 155 ILE A C 1
ATOM 1195 O O . ILE A 1 155 ? 12.139 -20.898 -17.773 1.00 95.50 155 ILE A O 1
ATOM 1199 N N . VAL A 1 156 ? 10.141 -21.908 -17.495 1.00 96.69 156 VAL A N 1
ATOM 1200 C CA . VAL A 1 156 ? 9.302 -20.708 -17.504 1.00 96.69 156 VAL A CA 1
ATOM 1201 C C . VAL A 1 156 ? 8.487 -20.711 -16.218 1.00 96.69 156 VAL A C 1
ATOM 1203 O O . VAL A 1 156 ? 7.798 -21.685 -15.916 1.00 96.69 156 VAL A O 1
ATOM 1206 N N . LYS A 1 157 ? 8.565 -19.626 -15.446 1.00 96.62 157 LYS A N 1
ATOM 1207 C CA . LYS A 1 157 ? 7.838 -19.458 -14.187 1.00 96.62 157 LYS A CA 1
ATOM 1208 C C . LYS A 1 157 ? 6.923 -18.245 -14.282 1.00 96.62 157 LYS A C 1
ATOM 1210 O O . LYS A 1 157 ? 7.385 -17.132 -14.511 1.00 96.62 157 LYS A O 1
ATOM 1215 N N . LYS A 1 158 ? 5.625 -18.460 -14.066 1.00 97.00 158 LYS A N 1
ATOM 1216 C CA . LYS A 1 158 ? 4.647 -17.386 -13.862 1.00 97.00 158 LYS A CA 1
ATOM 1217 C C . LYS A 1 158 ? 4.601 -17.050 -12.373 1.00 97.00 158 LYS A C 1
ATOM 1219 O O . LYS A 1 158 ? 4.409 -17.951 -11.559 1.00 97.00 158 LYS A O 1
ATOM 1224 N N . ARG A 1 159 ? 4.767 -15.779 -12.008 1.00 95.94 159 ARG A N 1
ATOM 1225 C CA . ARG A 1 159 ? 4.609 -15.304 -10.622 1.00 95.94 159 ARG A CA 1
ATOM 1226 C C . ARG A 1 159 ? 3.703 -14.081 -10.555 1.00 95.94 159 ARG A C 1
ATOM 1228 O O . ARG A 1 159 ? 3.733 -13.291 -11.494 1.00 95.94 159 ARG A O 1
ATOM 1235 N N . PRO A 1 160 ? 2.922 -13.901 -9.479 1.00 95.75 160 PRO A N 1
ATOM 1236 C CA . PRO A 1 160 ? 2.252 -12.632 -9.239 1.00 95.75 160 PRO A CA 1
ATOM 1237 C C . PRO A 1 160 ? 3.289 -11.518 -9.036 1.00 95.75 160 PRO A C 1
ATOM 1239 O O . PRO A 1 160 ? 4.403 -11.761 -8.567 1.00 95.75 160 PRO A O 1
ATOM 1242 N N . VAL A 1 161 ? 2.932 -10.290 -9.411 1.00 95.19 161 VAL A N 1
ATOM 1243 C CA . VAL A 1 161 ? 3.804 -9.119 -9.209 1.00 95.19 161 VAL A CA 1
ATOM 1244 C C . VAL A 1 161 ? 3.949 -8.754 -7.733 1.00 95.19 161 VAL A C 1
ATOM 1246 O O . VAL A 1 161 ? 4.974 -8.192 -7.354 1.00 95.19 161 VAL A O 1
ATOM 1249 N N . ALA A 1 162 ? 2.964 -9.115 -6.912 1.00 94.75 162 ALA A N 1
ATOM 1250 C CA . ALA A 1 162 ? 2.962 -8.967 -5.464 1.00 94.75 162 ALA A CA 1
ATOM 1251 C C . ALA A 1 162 ? 1.959 -9.936 -4.828 1.00 94.75 162 ALA A C 1
ATOM 1253 O O . ALA A 1 162 ? 0.896 -10.199 -5.394 1.00 94.75 162 ALA A O 1
ATOM 1254 N N . GLU A 1 163 ? 2.297 -10.425 -3.643 1.00 94.88 163 GLU A N 1
ATOM 1255 C CA . GLU A 1 163 ? 1.524 -11.373 -2.846 1.00 94.88 163 GLU A CA 1
ATOM 1256 C C . GLU A 1 163 ? 0.766 -10.660 -1.706 1.00 94.88 163 GLU A C 1
ATOM 1258 O O . GLU A 1 163 ? 0.855 -11.031 -0.543 1.00 94.88 163 GLU A O 1
ATOM 1263 N N . CYS A 1 164 ? 0.024 -9.590 -2.027 1.00 96.62 164 CYS A N 1
ATOM 1264 C CA . CYS A 1 164 ? -0.624 -8.756 -1.004 1.00 96.62 164 CYS A CA 1
ATOM 1265 C C . CYS A 1 164 ? -1.616 -9.533 -0.126 1.00 96.62 164 CYS A C 1
ATOM 1267 O O . CYS A 1 164 ? -1.742 -9.237 1.056 1.00 96.62 164 CYS A O 1
ATOM 1269 N N . GLU A 1 165 ? -2.309 -10.520 -0.699 1.00 96.00 165 GLU A N 1
ATOM 1270 C CA . GLU A 1 165 ? -3.332 -11.318 -0.010 1.00 96.00 165 GLU A CA 1
ATOM 1271 C C . GLU A 1 165 ? -2.762 -12.206 1.110 1.00 96.00 165 GLU A C 1
ATOM 1273 O O . GLU A 1 165 ? -3.518 -12.627 1.983 1.00 96.00 165 GLU A O 1
ATOM 1278 N N . ASP A 1 166 ? -1.441 -12.426 1.145 1.00 96.50 166 ASP A N 1
ATOM 1279 C CA . ASP A 1 166 ? -0.771 -13.162 2.225 1.00 96.50 166 ASP A CA 1
ATOM 1280 C C . ASP A 1 166 ? -0.766 -12.368 3.550 1.00 96.50 166 ASP A C 1
ATOM 1282 O O . ASP A 1 166 ? -0.530 -12.928 4.623 1.00 96.50 166 ASP A O 1
ATOM 1286 N N . HIS A 1 167 ? -1.047 -11.060 3.500 1.00 97.81 167 HIS A N 1
ATOM 1287 C CA . HIS A 1 167 ? -1.129 -10.187 4.668 1.00 97.81 167 HIS A CA 1
ATOM 1288 C C . HIS A 1 167 ? -2.578 -10.035 5.147 1.00 97.81 167 HIS A C 1
ATOM 1290 O O . HIS A 1 167 ? -3.391 -9.319 4.555 1.00 97.81 167 HIS A O 1
ATOM 1296 N N . LEU A 1 168 ? -2.891 -10.713 6.251 1.00 96.69 168 LEU A N 1
ATOM 1297 C CA . LEU A 1 168 ? -4.262 -10.880 6.747 1.00 96.69 168 LEU A CA 1
ATOM 1298 C C . LEU A 1 168 ? -4.772 -9.710 7.597 1.00 96.69 168 LEU A C 1
ATOM 1300 O O . LEU A 1 168 ? -5.971 -9.600 7.838 1.00 96.69 168 LEU A O 1
ATOM 1304 N N . ASP A 1 169 ? -3.881 -8.832 8.047 1.00 96.88 169 ASP A N 1
ATOM 1305 C CA . ASP A 1 169 ? -4.209 -7.696 8.900 1.00 96.88 169 ASP A CA 1
ATOM 1306 C C . ASP A 1 169 ? -3.504 -6.419 8.422 1.00 96.88 169 ASP A C 1
ATOM 1308 O O . ASP A 1 169 ? -2.574 -6.439 7.609 1.00 96.88 169 ASP A O 1
ATOM 1312 N N . CYS A 1 170 ? -3.970 -5.275 8.920 1.00 97.06 170 CYS A N 1
ATOM 1313 C CA . CYS A 1 170 ? -3.441 -3.988 8.495 1.00 97.06 170 CYS A CA 1
ATOM 1314 C C . CYS A 1 170 ? -1.956 -3.824 8.845 1.00 97.06 170 CYS A C 1
ATOM 1316 O O . CYS A 1 170 ? -1.197 -3.281 8.040 1.00 97.06 170 CYS A O 1
ATOM 1318 N N . GLN A 1 171 ? -1.527 -4.297 10.018 1.00 96.94 171 GLN A N 1
ATOM 1319 C CA . GLN A 1 171 ? -0.145 -4.126 10.456 1.00 96.94 171 GLN A CA 1
ATOM 1320 C C . GLN A 1 171 ? 0.793 -4.950 9.575 1.00 96.94 171 GLN A C 1
ATOM 1322 O O . GLN A 1 171 ? 1.769 -4.402 9.057 1.00 96.94 171 GLN A O 1
ATOM 1327 N N . SER A 1 172 ? 0.479 -6.224 9.327 1.00 97.62 172 SER A N 1
ATOM 1328 C CA . SER A 1 172 ? 1.263 -7.073 8.424 1.00 97.62 172 SER A CA 1
ATOM 1329 C C . SER A 1 172 ? 1.293 -6.516 6.997 1.00 97.62 172 SER A C 1
ATOM 1331 O O . SER A 1 172 ? 2.368 -6.441 6.400 1.00 97.62 172 SER A O 1
ATOM 1333 N N . CYS A 1 173 ? 0.166 -6.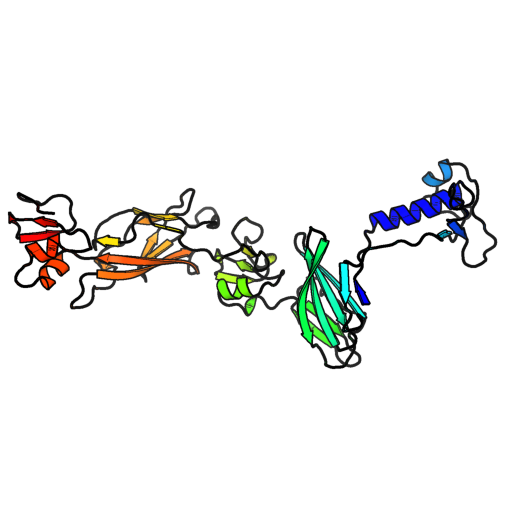002 6.492 1.00 98.06 173 CYS A N 1
ATOM 1334 C CA . CYS A 1 173 ? 0.081 -5.376 5.171 1.00 98.06 173 CYS A CA 1
ATOM 1335 C C . CYS A 1 173 ? 0.974 -4.133 5.043 1.00 98.06 173 CYS A C 1
ATOM 1337 O O . CYS A 1 173 ? 1.728 -3.994 4.081 1.00 98.06 173 CYS A O 1
ATOM 1339 N N . LEU A 1 174 ? 0.927 -3.220 6.020 1.00 97.25 174 LEU A N 1
ATOM 1340 C CA . LEU A 1 174 ? 1.754 -2.008 6.008 1.00 97.25 174 LEU A CA 1
ATOM 1341 C C . LEU A 1 174 ? 3.232 -2.289 6.306 1.00 97.25 174 LEU A C 1
ATOM 1343 O O . LEU A 1 174 ? 4.089 -1.481 5.938 1.00 97.25 174 LEU A O 1
ATOM 1347 N N . SER A 1 175 ? 3.536 -3.416 6.950 1.00 96.06 175 SER A N 1
ATOM 1348 C CA . SER A 1 175 ? 4.902 -3.872 7.228 1.00 96.06 175 SER A CA 1
ATOM 1349 C C . SER A 1 175 ? 5.558 -4.537 6.020 1.00 96.06 175 SER A C 1
ATOM 1351 O O . SER A 1 175 ? 6.782 -4.551 5.940 1.00 96.06 175 SER A O 1
ATOM 1353 N N . ALA A 1 176 ? 4.766 -5.020 5.056 1.00 94.69 176 ALA A N 1
ATOM 1354 C CA . ALA A 1 176 ? 5.258 -5.623 3.819 1.00 94.69 176 ALA A CA 1
ATOM 1355 C C . ALA A 1 176 ? 6.146 -4.676 3.000 1.00 94.69 176 ALA A C 1
ATOM 1357 O O . ALA A 1 176 ? 7.054 -5.128 2.307 1.00 94.69 176 ALA A O 1
ATOM 1358 N N . LYS A 1 177 ? 5.885 -3.360 3.086 1.00 94.06 177 LYS A N 1
ATOM 1359 C CA . LYS A 1 177 ? 6.587 -2.319 2.318 1.00 94.06 177 LYS A CA 1
ATOM 1360 C C . LYS A 1 177 ? 6.725 -2.710 0.839 1.00 94.06 177 LYS A C 1
ATOM 1362 O O . LYS A 1 177 ? 7.802 -2.577 0.261 1.00 94.06 177 LYS A O 1
ATOM 1367 N N . ASP A 1 178 ? 5.626 -3.153 0.224 1.00 94.44 178 ASP A N 1
ATOM 1368 C CA . ASP A 1 178 ? 5.558 -3.470 -1.207 1.00 94.44 178 ASP A CA 1
ATOM 1369 C C . ASP A 1 178 ? 4.744 -2.380 -1.941 1.00 94.44 178 ASP A C 1
ATOM 1371 O O . ASP A 1 178 ? 3.581 -2.149 -1.598 1.00 94.44 178 ASP A O 1
ATOM 1375 N N . PRO A 1 179 ? 5.304 -1.697 -2.960 1.00 93.75 179 PRO A N 1
ATOM 1376 C CA . PRO A 1 179 ? 4.613 -0.650 -3.714 1.00 93.75 179 PRO A CA 1
ATOM 1377 C C . PRO A 1 179 ? 3.261 -1.056 -4.307 1.00 93.75 179 PRO A C 1
ATOM 1379 O O . PRO A 1 179 ? 2.414 -0.183 -4.497 1.00 93.75 179 PRO A O 1
ATOM 1382 N N . TYR A 1 180 ? 3.036 -2.343 -4.583 1.00 93.75 180 TYR A N 1
ATOM 1383 C CA . TYR A 1 180 ? 1.750 -2.834 -5.081 1.00 93.75 180 TYR A CA 1
ATOM 1384 C C . TYR A 1 180 ? 0.688 -2.966 -3.988 1.00 93.75 180 TYR A C 1
ATOM 1386 O O . TYR A 1 180 ? -0.501 -2.964 -4.309 1.00 93.75 180 TYR A O 1
ATOM 1394 N N . CYS A 1 181 ? 1.094 -3.097 -2.725 1.00 95.69 181 CYS A N 1
ATOM 1395 C CA . CYS A 1 181 ? 0.214 -3.489 -1.633 1.00 95.69 181 CYS A CA 1
ATOM 1396 C C . CYS A 1 181 ? -0.215 -2.316 -0.756 1.00 95.69 181 CYS A C 1
ATOM 1398 O O . CYS A 1 181 ? 0.530 -1.362 -0.500 1.00 95.69 181 CYS A O 1
ATOM 1400 N N . GLY A 1 182 ? -1.431 -2.436 -0.238 1.00 96.75 182 GLY A N 1
ATOM 1401 C CA . GLY A 1 182 ? -1.990 -1.529 0.745 1.00 96.75 182 GLY A CA 1
ATOM 1402 C C . GLY A 1 182 ? -3.278 -2.076 1.341 1.00 96.75 182 GLY A C 1
ATOM 1403 O O . GLY A 1 182 ? -3.878 -3.026 0.830 1.00 96.75 182 GLY A O 1
ATOM 1404 N N . TRP A 1 183 ? -3.679 -1.487 2.460 1.00 97.75 183 TRP A N 1
ATOM 1405 C CA . TRP A 1 183 ? -4.818 -1.949 3.240 1.00 97.75 183 TRP A CA 1
ATOM 1406 C C . TRP A 1 183 ? -6.104 -1.274 2.767 1.00 97.75 183 TRP A C 1
ATOM 1408 O O . TRP A 1 183 ? -6.241 -0.057 2.894 1.00 97.75 183 TRP A O 1
ATOM 1418 N N . CYS A 1 184 ? -7.052 -2.046 2.232 1.00 97.50 184 CYS A N 1
ATOM 1419 C CA . CYS A 1 184 ? -8.370 -1.537 1.856 1.00 97.50 184 CYS A CA 1
ATOM 1420 C C . CYS A 1 184 ? -9.261 -1.468 3.102 1.00 97.50 184 CYS A C 1
ATOM 1422 O O . CYS A 1 184 ? -9.829 -2.476 3.529 1.00 97.50 184 CYS A O 1
ATOM 1424 N N . VAL A 1 185 ? -9.372 -0.274 3.689 1.00 96.94 185 VAL A N 1
ATOM 1425 C CA . VAL A 1 185 ? -9.890 -0.050 5.051 1.00 96.94 185 VAL A CA 1
ATOM 1426 C C . VAL A 1 185 ? -11.290 -0.630 5.240 1.00 96.94 185 VAL A C 1
ATOM 1428 O O . VAL A 1 185 ? -11.518 -1.390 6.175 1.00 96.94 185 VAL A O 1
ATOM 1431 N N . LEU A 1 186 ? -12.215 -0.326 4.326 1.00 95.81 186 LEU A N 1
ATOM 1432 C CA . LEU A 1 186 ? -13.613 -0.761 4.422 1.00 95.81 186 LEU A CA 1
ATOM 1433 C C . LEU A 1 186 ? -13.845 -2.218 3.997 1.00 95.81 186 LEU A C 1
ATOM 1435 O O . LEU A 1 186 ? -14.927 -2.755 4.225 1.00 95.81 186 LEU A O 1
ATOM 1439 N N . GLN A 1 187 ? -12.858 -2.858 3.365 1.00 96.62 187 GLN A N 1
ATOM 1440 C CA . GLN A 1 187 ? -12.917 -4.280 3.012 1.00 96.62 187 GLN A CA 1
ATOM 1441 C C . GLN A 1 187 ? -12.146 -5.166 3.994 1.00 96.62 187 GLN A C 1
ATOM 1443 O O . GLN A 1 187 ? -12.321 -6.379 3.947 1.00 96.62 187 GLN A O 1
ATOM 1448 N N . GLY A 1 188 ? -11.307 -4.582 4.856 1.00 96.44 188 GLY A N 1
ATOM 1449 C CA . GLY A 1 188 ? -10.564 -5.310 5.881 1.00 96.44 188 GLY A CA 1
ATOM 1450 C C . GLY A 1 188 ? -9.566 -6.310 5.308 1.00 96.44 188 GLY A C 1
ATOM 1451 O O . GLY A 1 188 ? -9.457 -7.415 5.828 1.00 96.44 188 GLY A O 1
ATOM 1452 N N . ARG A 1 189 ? -8.889 -5.964 4.207 1.00 97.38 189 ARG A N 1
ATOM 1453 C CA . ARG A 1 189 ? -7.920 -6.852 3.550 1.00 97.38 189 ARG A CA 1
ATOM 1454 C C . ARG A 1 189 ? -6.776 -6.084 2.902 1.00 97.38 189 ARG A C 1
ATOM 1456 O O . ARG A 1 189 ? -6.956 -4.946 2.455 1.00 97.38 189 ARG A O 1
ATOM 1463 N N . CYS A 1 190 ? -5.629 -6.740 2.785 1.00 98.06 190 CYS A N 1
ATOM 1464 C CA . CYS A 1 190 ? -4.509 -6.248 2.002 1.00 98.06 190 CYS A CA 1
ATOM 1465 C C . CYS A 1 190 ? -4.703 -6.615 0.527 1.00 98.06 190 CYS A C 1
ATOM 1467 O O . CYS A 1 190 ? -5.009 -7.759 0.193 1.00 98.06 190 CYS A O 1
ATOM 1469 N N . CYS A 1 191 ? -4.578 -5.640 -0.368 1.00 96.12 191 CYS A N 1
ATOM 1470 C CA . CYS A 1 191 ? -4.777 -5.855 -1.798 1.00 96.12 191 CYS A CA 1
ATOM 1471 C C . CYS A 1 191 ? -4.071 -4.797 -2.637 1.00 96.12 191 CYS A C 1
ATOM 1473 O O . CYS A 1 191 ? -3.571 -3.793 -2.116 1.00 96.12 191 CYS A O 1
ATOM 1475 N N . GLN A 1 192 ? -4.091 -4.985 -3.956 1.00 93.50 192 GLN A N 1
ATOM 1476 C CA . GLN A 1 192 ? -3.706 -3.917 -4.868 1.00 93.50 192 GLN A CA 1
ATOM 1477 C C . GLN A 1 192 ? -4.768 -2.814 -4.877 1.00 93.50 192 GLN A C 1
ATOM 1479 O O . GLN A 1 192 ? -5.949 -3.048 -4.607 1.00 93.50 192 GLN A O 1
ATOM 1484 N N . ARG A 1 193 ? -4.361 -1.588 -5.208 1.00 92.25 193 ARG A N 1
ATOM 1485 C CA . ARG A 1 193 ? -5.254 -0.423 -5.134 1.00 92.25 193 ARG A CA 1
ATOM 1486 C C . ARG A 1 193 ? -6.496 -0.545 -6.020 1.00 92.25 193 ARG A C 1
ATOM 1488 O O . ARG A 1 193 ? -7.592 -0.237 -5.565 1.00 92.25 193 ARG A O 1
ATOM 1495 N N . TRP A 1 194 ? -6.342 -1.053 -7.242 1.00 89.81 194 TRP A N 1
ATOM 1496 C CA . TRP A 1 194 ? -7.447 -1.254 -8.192 1.00 89.81 194 TRP A CA 1
ATOM 1497 C C . TRP A 1 194 ? -8.412 -2.378 -7.776 1.00 89.81 194 TRP A C 1
ATOM 1499 O O . TRP A 1 194 ? -9.550 -2.413 -8.236 1.00 89.81 194 TRP A O 1
ATOM 1509 N N . GLU A 1 195 ? -7.988 -3.285 -6.890 1.00 93.12 195 GLU A N 1
ATOM 1510 C CA . GLU A 1 195 ? -8.853 -4.329 -6.328 1.00 93.12 195 GLU A CA 1
ATOM 1511 C C . GLU A 1 195 ? -9.733 -3.773 -5.194 1.00 93.12 195 GLU A C 1
ATOM 1513 O O . GLU A 1 195 ? -10.748 -4.379 -4.845 1.00 93.12 195 GLU A O 1
ATOM 1518 N N . CYS A 1 196 ? -9.376 -2.624 -4.613 1.00 94.81 196 CYS A N 1
ATOM 1519 C CA . CYS A 1 196 ? -10.162 -1.946 -3.587 1.00 94.81 196 CYS A CA 1
ATOM 1520 C C . CYS A 1 196 ? -11.280 -1.126 -4.253 1.00 94.81 196 CYS A C 1
ATOM 1522 O O . CYS A 1 196 ? -11.001 -0.180 -4.986 1.00 94.81 196 CYS A O 1
ATOM 1524 N N . LYS A 1 197 ? -12.555 -1.454 -3.977 1.00 90.69 197 LYS A N 1
ATOM 1525 C CA . LYS A 1 197 ? -13.743 -0.860 -4.646 1.00 90.69 197 LYS A CA 1
ATOM 1526 C C . LYS A 1 197 ? -13.738 0.674 -4.717 1.00 90.69 197 LYS A C 1
ATOM 1528 O O . LYS A 1 197 ? -14.281 1.239 -5.658 1.00 90.69 197 LYS A O 1
ATOM 1533 N N . GLN A 1 198 ? -13.161 1.332 -3.713 1.00 89.25 198 GLN A N 1
ATOM 1534 C CA . GLN A 1 198 ? -13.047 2.788 -3.618 1.00 89.25 198 GLN A CA 1
ATOM 1535 C C . GLN A 1 198 ? -11.588 3.238 -3.444 1.00 89.25 198 GLN A C 1
ATOM 1537 O O . GLN A 1 198 ? -11.336 4.337 -2.965 1.00 89.25 198 GLN A O 1
ATOM 1542 N N . GLY A 1 199 ? -10.613 2.414 -3.844 1.00 89.19 199 GLY A N 1
ATOM 1543 C CA . GLY A 1 199 ? -9.189 2.657 -3.594 1.00 89.19 199 GLY A CA 1
ATOM 1544 C C . GLY A 1 199 ? -8.651 3.956 -4.197 1.00 89.19 199 GLY A C 1
ATOM 1545 O O . GLY A 1 199 ? -7.661 4.493 -3.705 1.00 89.19 199 GLY A O 1
ATOM 1546 N N . SER A 1 200 ? -9.299 4.498 -5.230 1.00 89.38 200 SER A N 1
ATOM 1547 C CA . SER A 1 200 ? -8.938 5.794 -5.818 1.00 89.38 200 SER A CA 1
ATOM 1548 C C . SER A 1 200 ? -9.318 6.990 -4.937 1.00 89.38 200 SER A C 1
ATOM 1550 O O . SER A 1 200 ? -8.720 8.052 -5.086 1.00 89.38 200 SER A O 1
ATOM 1552 N N . LEU A 1 201 ? -10.279 6.839 -4.019 1.00 91.44 201 LEU A N 1
ATOM 1553 C CA . LEU A 1 201 ? -10.654 7.901 -3.086 1.00 91.44 201 LEU A CA 1
ATOM 1554 C C . LEU A 1 201 ? -9.638 8.005 -1.943 1.00 91.44 201 LEU A C 1
ATOM 1556 O O . LEU A 1 201 ? -8.943 7.048 -1.597 1.00 91.44 201 LEU A O 1
ATOM 1560 N N . GLN A 1 202 ? -9.574 9.190 -1.344 1.00 89.94 202 GLN A N 1
ATOM 1561 C CA . GLN A 1 202 ? -8.698 9.454 -0.212 1.00 89.94 202 GLN A CA 1
ATOM 1562 C C . GLN A 1 202 ? -9.052 8.554 0.984 1.00 89.94 202 GLN A C 1
ATOM 1564 O O . GLN A 1 202 ? -10.223 8.278 1.239 1.00 89.94 202 GLN A O 1
ATOM 1569 N N . ASP A 1 203 ? -8.022 8.099 1.700 1.00 92.12 203 ASP A N 1
ATOM 1570 C CA . ASP A 1 203 ? -8.101 7.320 2.943 1.00 92.12 203 ASP A CA 1
ATOM 1571 C C . ASP A 1 203 ? -8.785 5.936 2.847 1.00 92.12 203 ASP A C 1
ATOM 1573 O O . ASP A 1 203 ? -8.813 5.194 3.823 1.00 92.12 203 ASP A O 1
ATOM 1577 N N . GLN A 1 204 ? -9.254 5.517 1.666 1.00 95.06 204 GLN A N 1
ATOM 1578 C CA . GLN A 1 204 ? -9.839 4.185 1.438 1.00 95.06 204 GLN A CA 1
ATOM 1579 C C . GLN A 1 204 ? -8.796 3.062 1.360 1.00 95.06 204 GLN A C 1
ATOM 1581 O O . GLN A 1 204 ? -9.076 1.917 1.726 1.00 95.06 204 GLN A O 1
ATOM 1586 N N . TRP A 1 205 ? -7.599 3.379 0.860 1.00 96.38 205 TRP A N 1
ATOM 1587 C CA . TRP A 1 205 ? -6.510 2.426 0.659 1.00 96.38 205 TRP A CA 1
ATOM 1588 C C . TRP A 1 205 ? -5.206 2.973 1.240 1.00 96.38 205 TRP A C 1
ATOM 1590 O O . TRP A 1 205 ? -4.656 3.963 0.755 1.00 96.38 205 TRP A O 1
ATOM 1600 N N . LEU A 1 206 ? -4.718 2.333 2.302 1.00 96.31 206 LEU A N 1
ATOM 1601 C CA . LEU A 1 206 ? -3.510 2.755 3.008 1.00 96.31 206 LEU A CA 1
ATOM 1602 C C . LEU A 1 206 ? -2.289 2.131 2.335 1.00 96.31 206 LEU A C 1
ATOM 1604 O O . LEU A 1 206 ? -2.063 0.927 2.445 1.00 96.31 206 LEU A O 1
ATOM 1608 N N . TRP A 1 207 ? -1.501 2.942 1.635 1.00 94.69 207 TRP A N 1
ATOM 1609 C CA . TRP A 1 207 ? -0.358 2.451 0.869 1.00 94.69 207 TRP A CA 1
ATOM 1610 C C . TRP A 1 207 ? 0.767 1.928 1.770 1.00 94.69 207 TRP A C 1
ATOM 1612 O O . TRP A 1 207 ? 1.291 2.673 2.602 1.00 94.69 207 TRP A O 1
ATOM 1622 N N . SER A 1 208 ? 1.189 0.673 1.579 1.00 95.31 208 SER A N 1
ATOM 1623 C CA . SER A 1 208 ? 2.198 0.047 2.447 1.00 95.31 208 SER A CA 1
ATOM 1624 C C . SER A 1 208 ? 3.594 0.661 2.300 1.00 95.31 208 SER A C 1
ATOM 1626 O O . SER A 1 208 ? 4.365 0.690 3.259 1.00 95.31 208 SER A O 1
ATOM 1628 N N . PHE A 1 209 ? 3.919 1.214 1.128 1.00 92.69 209 PHE A N 1
ATOM 1629 C CA . PHE A 1 209 ? 5.249 1.759 0.843 1.00 92.69 209 PHE A CA 1
ATOM 1630 C C . PHE A 1 209 ? 5.479 3.170 1.407 1.00 92.69 209 PHE A C 1
ATOM 1632 O O . PHE A 1 209 ? 6.614 3.644 1.460 1.00 92.69 209 PHE A O 1
ATOM 1639 N N . LYS A 1 210 ? 4.423 3.846 1.875 1.00 90.75 210 LYS A N 1
ATOM 1640 C CA . LYS A 1 210 ? 4.537 5.162 2.510 1.00 90.75 210 LYS A CA 1
ATOM 1641 C C . LYS A 1 210 ? 5.068 5.017 3.938 1.00 90.75 210 LYS A C 1
ATOM 1643 O O . LYS A 1 210 ? 4.461 4.357 4.778 1.00 90.75 210 LYS A O 1
ATOM 1648 N N . GLN A 1 211 ? 6.195 5.668 4.233 1.00 85.62 211 GLN A N 1
ATOM 1649 C CA . GLN A 1 211 ? 6.891 5.527 5.523 1.00 85.62 211 GLN A CA 1
ATOM 1650 C C . GLN A 1 211 ? 6.055 5.987 6.726 1.00 85.62 211 GLN A C 1
ATOM 1652 O O . GLN A 1 211 ? 6.104 5.362 7.777 1.00 85.62 211 GLN A O 1
ATOM 1657 N N . THR A 1 212 ? 5.264 7.050 6.566 1.00 91.06 212 THR A N 1
ATOM 1658 C CA . THR A 1 212 ? 4.428 7.630 7.632 1.00 91.06 212 THR A CA 1
ATOM 1659 C C . THR A 1 212 ? 3.050 6.982 7.754 1.00 91.06 212 THR A C 1
ATOM 1661 O O . THR A 1 212 ? 2.215 7.447 8.531 1.00 91.06 212 THR A O 1
ATOM 1664 N N . GLN A 1 213 ? 2.771 5.946 6.959 1.00 93.25 213 GLN A N 1
ATOM 1665 C CA . GLN A 1 213 ? 1.470 5.297 6.954 1.00 93.25 213 GLN A CA 1
ATOM 1666 C C . GLN A 1 213 ? 1.335 4.351 8.146 1.00 93.25 213 GLN A C 1
ATOM 1668 O O . GLN A 1 213 ? 2.193 3.504 8.384 1.00 93.25 213 GLN A O 1
ATOM 1673 N N . GLN A 1 214 ? 0.216 4.477 8.853 1.00 94.56 214 GLN A N 1
ATOM 1674 C CA . GLN A 1 214 ? -0.166 3.622 9.972 1.00 94.56 214 GLN A CA 1
ATOM 1675 C C . GLN A 1 214 ? -1.613 3.160 9.808 1.00 94.56 214 GLN A C 1
ATOM 1677 O O . GLN A 1 214 ? -2.389 3.777 9.068 1.00 94.56 214 GLN A O 1
ATOM 1682 N N . CYS A 1 215 ? -1.960 2.083 10.505 1.00 95.88 215 CYS A N 1
ATOM 1683 C CA . CYS A 1 215 ? -3.333 1.609 10.604 1.00 95.88 215 CYS A CA 1
ATOM 1684 C C . CYS A 1 215 ? -4.211 2.618 11.339 1.00 95.88 215 CYS A C 1
ATOM 1686 O O . CYS A 1 215 ? -3.728 3.393 12.168 1.00 95.88 215 CYS A O 1
ATOM 1688 N N . LEU A 1 216 ? -5.506 2.603 11.028 1.00 95.50 216 LEU A N 1
ATOM 1689 C CA . LEU A 1 216 ? -6.461 3.453 11.721 1.00 95.50 216 LEU A CA 1
ATOM 1690 C C . LEU A 1 216 ? -6.558 3.027 13.185 1.00 95.50 216 LEU A C 1
ATOM 1692 O O . LEU A 1 216 ? -6.669 1.847 13.510 1.00 95.50 216 LEU A O 1
ATOM 1696 N N . SER A 1 217 ? -6.529 4.019 14.064 1.00 95.38 217 SER A N 1
ATOM 1697 C CA . SER A 1 217 ? -6.705 3.850 15.498 1.00 95.38 217 SER A CA 1
ATOM 1698 C C . SER A 1 217 ? -7.586 4.967 16.040 1.00 95.38 217 SER A C 1
ATOM 1700 O O . SER A 1 217 ? -7.697 6.053 15.455 1.00 95.38 217 SER A O 1
ATOM 1702 N N . ILE A 1 218 ? -8.247 4.690 17.160 1.00 95.69 218 ILE A N 1
ATOM 1703 C CA . ILE A 1 218 ? -9.025 5.700 17.869 1.00 95.69 218 ILE A CA 1
ATOM 1704 C C . ILE A 1 218 ? -8.034 6.642 18.554 1.00 95.69 218 ILE A C 1
ATOM 1706 O O . ILE A 1 218 ? -7.320 6.252 19.470 1.00 95.69 218 ILE A O 1
ATOM 1710 N N . HIS A 1 219 ? -7.980 7.889 18.086 1.00 92.50 219 HIS A N 1
ATOM 1711 C CA . HIS A 1 219 ? -7.059 8.896 18.615 1.00 92.50 219 HIS A CA 1
ATOM 1712 C C . HIS A 1 219 ? -7.615 9.563 19.876 1.00 92.50 219 HIS A C 1
ATOM 1714 O O . HIS A 1 219 ? -6.864 10.005 20.741 1.00 92.50 219 HIS A O 1
ATOM 1720 N N . HIS A 1 220 ? -8.935 9.724 19.956 1.00 94.81 220 HIS A N 1
ATOM 1721 C CA . HIS A 1 220 ? -9.569 10.410 21.073 1.00 94.81 220 HIS A CA 1
ATOM 1722 C C . HIS A 1 220 ? -10.997 9.916 21.288 1.00 94.81 220 HIS A C 1
ATOM 1724 O O . HIS A 1 220 ? -11.757 9.769 20.328 1.00 94.81 220 HIS A O 1
ATOM 1730 N N . LEU A 1 221 ? -11.362 9.747 22.558 1.00 95.88 221 LEU A N 1
ATOM 1731 C CA . LEU A 1 221 ? -12.727 9.533 23.018 1.00 95.88 221 LEU A CA 1
ATOM 1732 C C . LEU A 1 221 ? -13.158 10.684 23.929 1.00 95.88 221 LEU A C 1
ATOM 1734 O O . LEU A 1 221 ? -12.386 11.115 24.783 1.00 95.88 221 LEU A O 1
ATOM 1738 N N . SER A 1 222 ? -14.404 11.151 23.800 1.00 95.81 222 SER A N 1
ATOM 1739 C CA . SER A 1 222 ? -14.961 12.128 24.753 1.00 95.81 222 SER A CA 1
ATOM 1740 C C . SER A 1 222 ? -15.065 11.573 26.177 1.00 95.81 222 SER A C 1
ATOM 1742 O O . SER A 1 222 ? -14.988 12.333 27.137 1.00 95.81 222 SER A O 1
ATOM 1744 N N . PHE A 1 223 ? -15.227 10.254 26.308 1.00 94.69 223 PHE A N 1
ATOM 1745 C CA . PHE A 1 223 ? -15.255 9.522 27.570 1.00 94.69 223 PHE A CA 1
ATOM 1746 C C . PHE A 1 223 ? -14.521 8.190 27.393 1.00 94.69 223 PHE A C 1
ATOM 1748 O O . PHE A 1 223 ? -14.705 7.535 26.375 1.00 94.69 223 PHE A O 1
ATOM 1755 N N . TYR A 1 224 ? -13.735 7.770 28.385 1.00 94.62 224 TYR A N 1
ATOM 1756 C CA . TYR A 1 224 ? -13.087 6.442 28.411 1.00 94.62 224 TYR A CA 1
ATOM 1757 C C . TYR A 1 224 ? -13.798 5.462 29.349 1.00 94.62 224 TYR A C 1
ATOM 1759 O O . TYR A 1 224 ? -13.550 4.255 29.332 1.00 94.62 224 TYR A O 1
ATOM 1767 N N . ASN A 1 225 ? -14.680 5.995 30.192 1.00 95.31 225 ASN A N 1
ATOM 1768 C CA . ASN A 1 225 ? -15.488 5.230 31.113 1.00 95.31 225 ASN A CA 1
ATOM 1769 C C . ASN A 1 225 ? -16.867 5.869 31.282 1.00 95.31 225 ASN A C 1
ATOM 1771 O O . ASN A 1 225 ? -17.033 7.076 31.088 1.00 95.31 225 ASN A O 1
ATOM 1775 N N . ILE A 1 226 ? -17.859 5.055 31.634 1.00 95.31 226 ILE A N 1
ATOM 1776 C CA . ILE A 1 226 ? -19.194 5.538 31.980 1.00 95.31 226 ILE A CA 1
ATOM 1777 C C . ILE A 1 226 ? -19.885 4.585 32.958 1.00 95.31 226 ILE A C 1
ATOM 1779 O O . ILE A 1 226 ? -19.621 3.382 32.974 1.00 95.31 226 ILE A O 1
ATOM 1783 N N . SER A 1 227 ? -20.794 5.121 33.770 1.00 95.06 227 SER A N 1
ATOM 1784 C CA . SER A 1 227 ? -21.637 4.293 34.627 1.00 95.06 227 SER A CA 1
ATOM 1785 C C . SER A 1 227 ? -22.549 3.399 33.786 1.00 95.06 227 SER A C 1
ATOM 1787 O O . SER A 1 227 ? -23.157 3.834 32.801 1.00 95.06 227 SER A O 1
ATOM 1789 N N . ARG A 1 228 ? -22.659 2.132 34.177 1.00 94.56 228 ARG A N 1
ATOM 1790 C CA . ARG A 1 228 ? -23.486 1.132 33.508 1.00 94.56 228 ARG A CA 1
ATOM 1791 C C . ARG A 1 228 ? -24.952 1.577 33.493 1.00 94.56 228 ARG A C 1
ATOM 1793 O O . ARG A 1 228 ? -25.569 1.763 34.538 1.00 94.56 228 ARG A O 1
ATOM 1800 N N . GLY A 1 229 ? -25.521 1.689 32.293 1.00 89.38 229 GLY A N 1
ATOM 1801 C CA . GLY A 1 229 ? -26.911 2.108 32.076 1.00 89.38 229 GLY A CA 1
ATOM 1802 C C . GLY A 1 229 ? -27.118 3.611 31.903 1.00 89.38 229 GLY A C 1
ATOM 1803 O O . GLY A 1 229 ? -28.237 4.025 31.607 1.00 89.38 229 GLY A O 1
ATOM 1804 N N . GLU A 1 230 ? -26.067 4.421 32.028 1.00 92.56 230 GLU A N 1
ATOM 1805 C CA . GLU A 1 230 ? -26.134 5.840 31.691 1.00 92.56 230 GLU A CA 1
ATOM 1806 C C . GLU A 1 230 ? -26.260 6.030 30.173 1.00 92.56 230 GLU A C 1
ATOM 1808 O O . GLU A 1 230 ? -25.509 5.441 29.388 1.00 92.56 230 GLU A O 1
ATOM 1813 N N . LYS A 1 231 ? -27.207 6.875 29.755 1.00 92.81 231 LYS A N 1
ATOM 1814 C CA . LYS A 1 231 ? -27.424 7.230 28.350 1.00 92.81 231 LYS A CA 1
ATOM 1815 C C . LYS A 1 231 ? -26.625 8.471 27.990 1.00 92.81 231 LYS A C 1
ATOM 1817 O O . LYS A 1 231 ? -26.916 9.558 28.474 1.00 92.81 231 LYS A O 1
ATOM 1822 N N . ASN A 1 232 ? -25.631 8.306 27.126 1.00 94.38 232 ASN A N 1
ATOM 1823 C CA . ASN A 1 232 ? -24.787 9.398 26.661 1.00 94.38 232 ASN A CA 1
ATOM 1824 C C . ASN A 1 232 ? -24.311 9.144 25.224 1.00 94.38 232 ASN A C 1
ATOM 1826 O O . ASN A 1 232 ? -24.411 8.029 24.715 1.00 94.38 232 ASN A O 1
ATOM 1830 N N . ASN A 1 233 ? -23.782 10.181 24.584 1.00 96.25 233 ASN A N 1
ATOM 1831 C CA . ASN A 1 233 ? -23.192 10.125 23.255 1.00 96.25 233 ASN A CA 1
ATOM 1832 C C . ASN A 1 233 ? -21.670 10.228 23.372 1.00 96.25 233 ASN A C 1
ATOM 1834 O O . ASN A 1 233 ? -21.137 11.223 23.863 1.00 96.25 233 ASN A O 1
ATOM 1838 N N . ILE A 1 234 ? -20.972 9.193 22.917 1.00 96.06 234 ILE A N 1
ATOM 1839 C CA . ILE A 1 234 ? -19.514 9.121 22.920 1.00 96.06 234 ILE A CA 1
ATOM 1840 C C . ILE A 1 234 ? -19.017 9.603 21.562 1.00 96.06 234 ILE A C 1
ATOM 1842 O O . ILE A 1 234 ? -19.320 8.999 20.532 1.00 96.06 234 ILE A O 1
ATOM 1846 N N . THR A 1 235 ? -18.245 10.685 21.560 1.00 96.81 235 THR A N 1
ATOM 1847 C CA . THR A 1 235 ? -17.551 11.170 20.364 1.00 96.81 235 THR A CA 1
ATOM 1848 C C . THR A 1 235 ? -16.242 10.408 20.208 1.00 96.81 235 THR A C 1
ATOM 1850 O O . THR A 1 235 ? -15.422 10.396 21.127 1.00 96.81 235 THR A O 1
ATOM 1853 N N . ILE A 1 236 ? -16.043 9.803 19.040 1.00 97.00 236 ILE A N 1
ATOM 1854 C CA . ILE A 1 236 ? -14.878 8.996 18.675 1.00 97.00 236 ILE A CA 1
ATOM 1855 C C . ILE A 1 236 ? -14.172 9.677 17.505 1.00 97.00 236 ILE A C 1
ATOM 1857 O O . ILE A 1 236 ? -14.744 9.805 16.422 1.00 97.00 236 ILE A O 1
ATOM 1861 N N . SER A 1 237 ? -12.923 10.084 17.705 1.00 96.25 237 SER A N 1
ATOM 1862 C CA . SER A 1 237 ? -12.102 10.702 16.661 1.00 96.25 237 SER A CA 1
ATOM 1863 C C . SER A 1 237 ? -11.136 9.680 16.068 1.00 96.25 237 SER A C 1
ATOM 1865 O O . SER A 1 237 ? -10.307 9.113 16.786 1.00 96.25 237 SER A O 1
ATOM 1867 N N . VAL A 1 238 ? -11.206 9.482 14.751 1.00 95.19 238 VAL A N 1
ATOM 1868 C CA . VAL A 1 238 ? -10.336 8.565 13.998 1.00 95.19 238 VAL A CA 1
ATOM 1869 C C . VAL A 1 238 ? -9.724 9.339 12.836 1.00 95.19 238 VAL A C 1
ATOM 1871 O O . VAL A 1 238 ? -10.430 9.817 11.948 1.00 95.19 238 VAL A O 1
ATOM 1874 N N . LYS A 1 239 ? -8.399 9.500 12.849 1.00 92.31 239 LYS A N 1
ATOM 1875 C CA . LYS A 1 239 ? -7.689 10.246 11.803 1.00 92.31 239 LYS A CA 1
ATOM 1876 C C . LYS A 1 239 ? -7.694 9.445 10.499 1.00 92.31 239 LYS A C 1
ATOM 1878 O O . LYS A 1 239 ? -7.284 8.290 10.501 1.00 92.31 239 LYS A O 1
ATOM 1883 N N . GLY A 1 240 ? -8.101 10.081 9.399 1.00 91.62 240 GLY A N 1
ATOM 1884 C CA . GLY A 1 240 ? -8.186 9.424 8.089 1.00 91.62 240 GLY A CA 1
ATOM 1885 C C . GLY A 1 240 ? -9.326 8.408 8.004 1.00 91.62 240 GLY A C 1
ATOM 1886 O O . GLY A 1 240 ? -9.181 7.386 7.346 1.00 91.62 240 GLY A O 1
ATOM 1887 N N . LEU A 1 241 ? -10.436 8.638 8.714 1.00 94.12 241 LEU A N 1
ATOM 1888 C CA . LEU A 1 241 ? -11.623 7.794 8.594 1.00 94.12 241 LEU A CA 1
ATOM 1889 C C . LEU A 1 241 ? -12.209 7.917 7.170 1.00 94.12 241 LEU A C 1
ATOM 1891 O O . LEU A 1 241 ? -12.522 9.039 6.761 1.00 94.12 241 LEU A O 1
ATOM 1895 N N . PRO A 1 242 ? -12.392 6.811 6.421 1.00 94.25 242 PRO A N 1
ATOM 1896 C CA . PRO A 1 242 ? -12.882 6.881 5.050 1.00 94.25 242 PRO A CA 1
ATOM 1897 C C . PRO A 1 242 ? -14.285 7.485 4.954 1.00 94.25 242 PRO A C 1
ATOM 1899 O O . PRO A 1 242 ? -15.154 7.238 5.800 1.00 94.25 242 PRO A O 1
ATOM 1902 N N . SER A 1 243 ? -14.532 8.239 3.884 1.00 91.56 243 SER A N 1
ATOM 1903 C CA . SER A 1 243 ? -15.872 8.718 3.553 1.00 91.56 243 SER A CA 1
ATOM 1904 C C . SER A 1 243 ? -16.757 7.569 3.065 1.00 91.56 243 SER A C 1
ATOM 1906 O O . SER A 1 243 ? -16.300 6.657 2.378 1.00 91.56 243 SER A O 1
ATOM 1908 N N . LEU A 1 244 ? -18.037 7.611 3.429 1.00 91.62 244 LEU A N 1
ATOM 1909 C CA . LEU A 1 244 ? -19.021 6.602 3.038 1.00 91.62 244 LEU A CA 1
ATOM 1910 C C . LEU A 1 244 ? -19.950 7.127 1.938 1.00 91.62 244 LEU A C 1
ATOM 1912 O O . LEU A 1 244 ? -20.159 8.335 1.797 1.00 91.62 244 LEU A O 1
ATOM 1916 N N . GLY A 1 245 ? -20.524 6.208 1.162 1.00 87.31 245 GLY A N 1
ATOM 1917 C CA . GLY A 1 245 ? -21.545 6.502 0.165 1.00 87.31 245 GLY A CA 1
ATOM 1918 C C . GLY A 1 245 ? -22.894 6.896 0.780 1.00 87.31 245 GLY A C 1
ATOM 1919 O O . GLY A 1 245 ? -23.121 6.839 1.990 1.00 87.31 245 GLY A O 1
ATOM 1920 N N . LYS A 1 246 ? -23.847 7.299 -0.070 1.00 87.56 246 LYS A N 1
ATOM 1921 C CA . LYS A 1 246 ? -25.203 7.655 0.382 1.00 87.56 246 LYS A CA 1
ATOM 1922 C C . LYS A 1 246 ? -25.907 6.435 0.988 1.00 87.56 246 LYS A C 1
ATOM 1924 O O . LYS A 1 246 ? -26.069 5.425 0.316 1.00 87.56 246 LYS A O 1
ATOM 1929 N N . GLY A 1 247 ? -26.385 6.572 2.226 1.00 87.94 247 GLY A N 1
ATOM 1930 C CA . GLY A 1 247 ? -27.125 5.525 2.944 1.00 87.94 247 GLY A CA 1
ATOM 1931 C C . GLY A 1 247 ? -26.248 4.551 3.736 1.00 87.94 247 GLY A C 1
ATOM 1932 O O . GLY A 1 247 ? -26.776 3.767 4.522 1.00 87.94 247 GLY A O 1
ATOM 1933 N N . GLU A 1 248 ? -24.928 4.633 3.587 1.00 92.44 248 GLU A N 1
ATOM 1934 C CA . GLU A 1 248 ? -23.966 3.856 4.361 1.00 92.44 248 GLU A CA 1
ATOM 1935 C C . GLU A 1 248 ? -23.681 4.520 5.716 1.00 92.44 248 GLU A C 1
ATOM 1937 O O . GLU A 1 248 ? -23.735 5.744 5.859 1.00 92.44 248 GLU A O 1
ATOM 1942 N N . ALA A 1 249 ? -23.394 3.711 6.737 1.00 94.31 249 ALA A N 1
ATOM 1943 C CA . ALA A 1 249 ? -23.070 4.201 8.071 1.00 94.31 249 ALA A CA 1
ATOM 1944 C C . ALA A 1 249 ? -22.086 3.270 8.778 1.00 94.31 249 ALA A C 1
ATOM 1946 O O . ALA A 1 249 ? -22.154 2.046 8.642 1.00 94.31 249 ALA A O 1
ATOM 1947 N N . TYR A 1 250 ? -21.214 3.861 9.590 1.00 97.38 250 TYR A N 1
ATOM 1948 C CA . TYR A 1 250 ? -20.449 3.116 10.578 1.00 97.38 250 TYR A CA 1
ATOM 1949 C C . TYR A 1 250 ? -21.353 2.661 11.732 1.00 97.38 250 TYR A C 1
ATOM 1951 O O . TYR A 1 250 ? -22.439 3.199 11.970 1.00 97.38 250 TYR A O 1
ATOM 1959 N N . SER A 1 251 ? -20.893 1.661 12.471 1.00 97.62 251 SER A N 1
ATOM 1960 C CA . SER A 1 251 ? -21.513 1.203 13.711 1.00 97.62 251 SER A CA 1
ATOM 1961 C C . SER A 1 251 ? -20.457 1.058 14.794 1.00 97.62 251 SER A C 1
ATOM 1963 O O . SER A 1 251 ? -19.343 0.613 14.524 1.00 97.62 251 SER A O 1
ATOM 1965 N N . CYS A 1 252 ? -20.816 1.424 16.017 1.00 97.56 252 CYS A N 1
ATOM 1966 C CA . CYS A 1 252 ? -20.003 1.152 17.189 1.00 97.56 252 CYS A CA 1
ATOM 1967 C C . CYS A 1 252 ? -20.427 -0.172 17.803 1.00 97.56 252 CYS A C 1
ATOM 1969 O O . CYS A 1 252 ? -21.615 -0.438 17.957 1.00 97.56 252 CYS A O 1
ATOM 1971 N N . PHE A 1 253 ? -19.451 -0.987 18.163 1.00 97.44 253 PHE A N 1
ATOM 1972 C CA . PHE A 1 253 ? -19.657 -2.251 18.842 1.00 97.44 253 PHE A CA 1
ATOM 1973 C C . PHE A 1 253 ? -18.973 -2.185 20.198 1.00 97.44 253 PHE A C 1
ATOM 1975 O O . PHE A 1 253 ? -17.756 -2.027 20.268 1.00 97.44 253 PHE A O 1
ATOM 1982 N N . PHE A 1 254 ? -19.762 -2.294 21.263 1.00 96.06 254 PHE A N 1
ATOM 1983 C CA . PHE A 1 254 ? -19.269 -2.493 22.622 1.00 96.06 254 PHE A CA 1
ATOM 1984 C C . PHE A 1 254 ? -19.234 -3.997 22.857 1.00 96.06 254 PHE A C 1
ATOM 1986 O O . PHE A 1 254 ? -20.253 -4.593 23.213 1.00 96.06 254 PHE A O 1
ATOM 1993 N N . GLN A 1 255 ? -18.083 -4.601 22.563 1.00 93.69 255 GLN A N 1
ATOM 1994 C CA . GLN A 1 255 ? -17.929 -6.042 22.388 1.00 93.69 255 GLN A CA 1
ATOM 1995 C C . GLN A 1 255 ? -18.890 -6.560 21.302 1.00 93.69 255 GLN A C 1
ATOM 1997 O O . GLN A 1 255 ? -18.623 -6.348 20.119 1.00 93.69 255 GLN A O 1
ATOM 2002 N N . ASP A 1 256 ? -20.037 -7.126 21.682 1.00 92.31 256 ASP A N 1
ATOM 2003 C CA . ASP A 1 256 ? -21.041 -7.659 20.749 1.00 92.31 256 ASP A CA 1
ATOM 2004 C C . ASP A 1 256 ? -22.268 -6.749 20.573 1.00 92.31 256 ASP A C 1
ATOM 2006 O O . ASP A 1 256 ? -23.105 -6.982 19.700 1.00 92.31 256 ASP A O 1
ATOM 2010 N N . THR A 1 257 ? -22.397 -5.685 21.374 1.00 94.75 257 THR A N 1
ATOM 2011 C CA . THR A 1 257 ? -23.566 -4.797 21.300 1.00 94.75 257 THR A CA 1
ATOM 2012 C C . THR A 1 257 ? -23.362 -3.689 20.279 1.00 94.75 257 THR A C 1
ATOM 2014 O O . THR A 1 257 ? -22.531 -2.801 20.476 1.00 94.75 257 THR A O 1
ATOM 2017 N N . GLN A 1 258 ? -24.175 -3.701 19.223 1.00 95.88 258 GLN A N 1
ATOM 2018 C CA . GLN A 1 258 ? -24.145 -2.699 18.162 1.00 95.88 258 GLN A CA 1
ATOM 2019 C C . GLN A 1 258 ? -24.955 -1.445 18.518 1.00 95.88 258 GLN A C 1
ATOM 2021 O O . GLN A 1 258 ? -26.124 -1.525 18.897 1.00 95.88 258 GLN A O 1
ATOM 2026 N N . THR A 1 259 ? -24.378 -0.270 18.275 1.00 95.94 259 THR A N 1
ATOM 2027 C CA . THR A 1 259 ? -25.092 1.007 18.205 1.00 95.94 259 THR A CA 1
ATOM 2028 C C . THR A 1 259 ? -24.774 1.737 16.901 1.00 95.94 259 THR A C 1
ATOM 2030 O O . THR A 1 259 ? -23.662 1.676 16.368 1.00 95.94 259 THR A O 1
ATOM 2033 N N . ARG A 1 260 ? -25.780 2.406 16.327 1.00 95.62 260 ARG A N 1
ATOM 2034 C CA . ARG A 1 260 ? -25.620 3.122 15.055 1.00 95.62 260 ARG A CA 1
ATOM 2035 C C . ARG A 1 260 ? -24.798 4.391 15.273 1.00 95.62 260 ARG A C 1
ATOM 2037 O O . ARG A 1 260 ? -25.150 5.202 16.127 1.00 95.62 260 ARG A O 1
ATOM 2044 N N . ALA A 1 261 ? -23.753 4.572 14.470 1.00 96.81 261 ALA A N 1
ATOM 2045 C CA . ALA A 1 261 ? -22.907 5.753 14.538 1.00 96.81 261 ALA A CA 1
ATOM 2046 C C . ALA A 1 261 ? -23.460 6.886 13.661 1.00 96.81 261 ALA A C 1
ATOM 2048 O O . ALA A 1 261 ? -24.002 6.649 12.577 1.00 96.81 261 ALA A O 1
ATOM 2049 N N . THR A 1 262 ? -23.279 8.126 14.106 1.00 95.06 262 THR A N 1
ATOM 2050 C CA . THR A 1 262 ? -23.503 9.330 13.302 1.00 95.06 262 THR A CA 1
ATOM 2051 C C . THR A 1 262 ? -22.161 9.949 12.926 1.00 95.06 262 THR A C 1
ATOM 2053 O O . THR A 1 262 ? -21.305 10.175 13.776 1.00 95.06 262 THR A O 1
ATOM 2056 N N . LEU A 1 263 ? -21.949 10.190 11.632 1.00 92.88 263 LEU A N 1
ATOM 2057 C CA . LEU A 1 263 ? -20.713 10.787 11.122 1.00 92.88 263 LEU A CA 1
ATOM 2058 C C . LEU A 1 263 ? -20.568 12.237 11.592 1.00 92.88 263 LEU A C 1
ATOM 2060 O O . LEU A 1 263 ? -21.528 13.009 11.564 1.00 92.88 263 LEU A O 1
ATOM 2064 N N . THR A 1 264 ? -19.352 12.606 11.980 1.00 90.44 264 THR A N 1
ATOM 2065 C CA . THR A 1 264 ? -18.956 13.984 12.287 1.00 90.44 264 THR A CA 1
ATOM 2066 C C . THR A 1 264 ? -17.811 14.417 11.372 1.00 90.44 264 THR A C 1
ATOM 2068 O O . THR A 1 264 ? -17.365 13.664 10.511 1.00 90.44 264 THR A O 1
ATOM 2071 N N . THR A 1 265 ? -17.321 15.646 11.536 1.00 85.25 265 THR A N 1
ATOM 2072 C CA . THR A 1 265 ? -16.199 16.171 10.741 1.00 85.25 265 THR A CA 1
ATOM 2073 C C . THR A 1 265 ? -14.869 15.467 11.022 1.00 85.25 265 THR A C 1
ATOM 2075 O O . THR A 1 265 ? -14.003 15.451 10.153 1.00 85.25 265 THR A O 1
ATOM 2078 N N . THR A 1 266 ? -14.689 14.896 12.216 1.00 84.81 266 THR A N 1
ATOM 2079 C CA . THR A 1 266 ? -13.417 14.308 12.679 1.00 84.81 266 THR A CA 1
ATOM 2080 C C . THR A 1 266 ? -13.517 12.824 13.050 1.00 84.81 266 THR A C 1
ATOM 2082 O O . THR A 1 266 ? -12.531 12.231 13.494 1.00 84.81 266 THR A O 1
ATOM 2085 N N . GLY A 1 267 ? -14.689 12.208 12.881 1.00 93.25 267 GLY A N 1
ATOM 2086 C CA . GLY A 1 267 ? -14.921 10.807 13.214 1.00 93.25 267 GLY A CA 1
ATOM 2087 C C . GLY A 1 267 ? -16.407 10.472 13.294 1.00 93.25 267 GLY A C 1
ATOM 2088 O O . GLY A 1 267 ? -17.152 10.695 12.337 1.00 93.25 267 GLY A O 1
ATOM 2089 N N . VAL A 1 268 ? -16.843 9.923 14.429 1.00 96.81 268 VAL A N 1
ATOM 2090 C CA . VAL A 1 268 ? -18.239 9.527 14.653 1.00 96.81 268 VAL A CA 1
ATOM 2091 C C . VAL A 1 268 ? -18.721 9.839 16.067 1.00 96.81 268 VAL A C 1
ATOM 2093 O O . VAL A 1 268 ? -17.929 10.024 16.988 1.00 96.81 268 VAL A O 1
ATOM 2096 N N . VAL A 1 269 ? -20.036 9.859 16.253 1.00 97.25 269 VAL A N 1
ATOM 2097 C CA . VAL A 1 269 ? -20.695 9.876 17.559 1.00 97.25 269 VAL A CA 1
ATOM 2098 C C . VAL A 1 269 ? -21.535 8.615 17.702 1.00 97.25 269 VAL A C 1
ATOM 2100 O O . VAL A 1 269 ? -22.281 8.249 16.795 1.00 97.25 269 VAL A O 1
ATOM 2103 N N . CYS A 1 270 ? -21.412 7.950 18.847 1.00 96.69 270 CYS A N 1
ATOM 2104 C CA . CYS A 1 270 ? -22.112 6.707 19.138 1.00 96.69 270 CYS A CA 1
ATOM 2105 C C . CYS A 1 270 ? -22.851 6.788 20.474 1.00 96.69 270 CYS A C 1
ATOM 2107 O O . CYS A 1 270 ? -22.240 7.155 21.480 1.00 96.69 270 CYS A O 1
ATOM 2109 N N . PRO A 1 271 ? -24.146 6.435 20.523 1.00 96.56 271 PRO A N 1
ATOM 2110 C CA . PRO A 1 271 ? -24.868 6.362 21.783 1.00 96.56 271 PRO A CA 1
ATOM 2111 C C . PRO A 1 271 ? -24.400 5.151 22.596 1.00 96.56 271 PRO A C 1
ATOM 2113 O O . PRO A 1 271 ? -24.022 4.115 22.035 1.00 96.56 271 PRO A O 1
ATOM 2116 N N . THR A 1 272 ? -24.458 5.273 23.921 1.00 95.56 272 THR A N 1
ATOM 2117 C CA . THR A 1 272 ? -24.181 4.160 24.830 1.00 95.56 272 THR A CA 1
ATOM 2118 C C . THR A 1 272 ? -25.288 3.098 24.773 1.00 95.56 272 THR A C 1
ATOM 2120 O O . THR A 1 272 ? -26.481 3.427 24.684 1.00 95.56 272 THR A O 1
ATOM 2123 N N . PRO A 1 273 ? -24.916 1.807 24.829 1.00 95.69 273 PRO A N 1
ATOM 2124 C CA . PRO A 1 273 ? -25.868 0.702 24.791 1.00 95.69 273 PRO A CA 1
ATOM 2125 C C . PRO A 1 273 ? -26.726 0.637 26.062 1.00 95.69 273 PRO A C 1
ATOM 2127 O O . PRO A 1 273 ? -26.496 1.341 27.047 1.00 95.69 273 PRO A O 1
ATOM 2130 N N . ASP A 1 274 ? -27.763 -0.196 26.042 1.00 93.50 274 ASP A N 1
ATOM 2131 C CA . ASP A 1 274 ? -28.557 -0.479 27.237 1.00 93.50 274 ASP A CA 1
ATOM 2132 C C . ASP A 1 274 ? -27.769 -1.322 28.248 1.00 93.50 274 ASP A C 1
ATOM 2134 O O . ASP A 1 274 ? -26.967 -2.185 27.888 1.00 93.50 274 ASP A O 1
ATOM 2138 N N . ALA A 1 275 ? -28.035 -1.122 29.543 1.00 91.75 275 ALA A N 1
ATOM 2139 C CA . ALA A 1 275 ? -27.378 -1.890 30.606 1.00 91.75 275 ALA A CA 1
ATOM 2140 C C . ALA A 1 275 ? -27.593 -3.407 30.469 1.00 91.75 275 ALA A C 1
ATOM 2142 O O . ALA A 1 275 ? -26.729 -4.185 30.870 1.00 91.75 275 ALA A O 1
ATOM 2143 N N . ASN A 1 276 ? -28.737 -3.813 29.913 1.00 91.62 276 ASN A N 1
ATOM 2144 C CA . ASN A 1 276 ? -29.124 -5.215 29.754 1.00 91.62 276 ASN A CA 1
ATOM 2145 C C . ASN A 1 276 ? -28.434 -5.893 28.564 1.00 91.62 276 ASN A C 1
ATOM 2147 O O . ASN A 1 276 ? -28.348 -7.113 28.542 1.00 91.62 276 ASN A O 1
ATOM 2151 N N . SER A 1 277 ? -27.958 -5.120 27.583 1.00 92.62 277 SER A N 1
ATOM 2152 C CA . SER A 1 277 ? -27.216 -5.652 26.432 1.00 92.62 277 SER A CA 1
ATOM 2153 C C . SER A 1 277 ? -25.723 -5.839 26.713 1.00 92.62 277 SER A C 1
ATOM 2155 O O . SER A 1 277 ? -25.050 -6.568 25.997 1.00 92.62 277 SER A O 1
ATOM 2157 N N . LEU A 1 278 ? -25.197 -5.201 27.761 1.00 93.25 278 LEU A N 1
ATOM 2158 C CA . LEU A 1 278 ? -23.792 -5.317 28.146 1.00 93.25 278 LEU A CA 1
ATOM 2159 C C . LEU A 1 278 ? -23.525 -6.624 28.914 1.00 93.25 278 LEU A C 1
ATOM 2161 O O . LEU A 1 278 ? -24.371 -7.023 29.723 1.00 93.25 278 LEU A O 1
ATOM 2165 N N . PRO A 1 279 ? -22.338 -7.243 28.778 1.00 93.81 279 PRO A N 1
ATOM 2166 C CA . PRO A 1 279 ? -21.968 -8.408 29.585 1.00 93.81 279 PRO A CA 1
ATOM 2167 C C . PRO A 1 279 ? -22.003 -8.066 31.083 1.00 93.81 279 PRO A C 1
ATOM 2169 O O . PRO A 1 279 ? -21.796 -6.900 31.436 1.00 93.81 279 PRO A O 1
ATOM 2172 N N . PRO A 1 280 ? -22.324 -9.016 31.977 1.00 93.12 280 PRO A N 1
ATOM 2173 C CA . PRO A 1 280 ? -22.353 -8.761 33.416 1.00 93.12 280 PRO A CA 1
ATOM 2174 C C . PRO A 1 280 ? -20.962 -8.374 33.943 1.00 93.12 280 PRO A C 1
ATOM 2176 O O . PRO A 1 280 ? -19.949 -8.695 33.333 1.00 93.12 280 PRO A O 1
ATOM 2179 N N . ILE A 1 281 ? -20.930 -7.654 35.066 1.00 93.94 281 ILE A N 1
ATOM 2180 C CA . ILE A 1 281 ? -19.688 -7.422 35.818 1.00 93.94 281 ILE A CA 1
ATOM 2181 C C . ILE A 1 281 ? -19.450 -8.663 36.684 1.00 93.94 281 ILE A C 1
ATOM 2183 O O . ILE A 1 281 ? -20.399 -9.144 37.312 1.00 93.94 281 ILE A O 1
ATOM 2187 N N . ASP A 1 282 ? -18.219 -9.173 36.688 1.00 92.88 282 ASP A N 1
ATOM 2188 C CA . ASP A 1 282 ? -17.853 -10.387 37.416 1.00 92.88 282 ASP A CA 1
ATOM 2189 C C . ASP A 1 282 ? -18.036 -10.238 38.932 1.00 92.88 282 ASP A C 1
ATOM 2191 O O . ASP A 1 282 ? -18.030 -9.143 39.505 1.00 92.88 282 ASP A O 1
ATOM 2195 N N . TYR A 1 283 ? -18.251 -11.369 39.608 1.00 91.00 283 TYR A N 1
ATOM 2196 C CA . TYR A 1 283 ? -18.476 -11.363 41.048 1.00 91.00 283 TYR A CA 1
ATOM 2197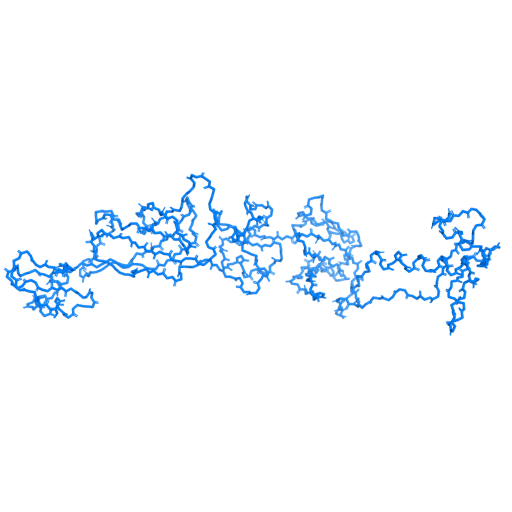 C C . TYR A 1 283 ? -17.211 -10.923 41.787 1.00 91.00 283 TYR A C 1
ATOM 2199 O O . TYR A 1 283 ? -16.167 -11.561 41.678 1.00 91.00 283 TYR A O 1
ATOM 2207 N N . GLY A 1 284 ? -17.333 -9.875 42.599 1.00 90.88 284 GLY A N 1
ATOM 2208 C CA . GLY A 1 284 ? -16.196 -9.270 43.295 1.00 90.88 284 GLY A CA 1
ATOM 2209 C C . GLY A 1 284 ? -15.633 -8.034 42.595 1.00 90.88 284 GLY A C 1
ATOM 2210 O O . GLY A 1 284 ? -14.831 -7.335 43.208 1.00 90.88 284 GLY A O 1
ATOM 2211 N N . ASP A 1 285 ? -16.099 -7.723 41.382 1.00 93.88 285 ASP A N 1
ATOM 2212 C CA . ASP A 1 285 ? -15.692 -6.541 40.629 1.00 93.88 285 ASP A CA 1
ATOM 2213 C C . ASP A 1 285 ? -16.751 -5.430 40.631 1.00 93.88 285 ASP A C 1
ATOM 2215 O O . ASP A 1 285 ? -17.941 -5.616 40.891 1.00 93.88 285 ASP A O 1
ATOM 2219 N N . GLU A 1 286 ? -16.285 -4.221 40.328 1.00 93.38 286 GLU A N 1
ATOM 2220 C CA . GLU A 1 286 ? -17.073 -2.982 40.274 1.00 93.38 286 GLU A CA 1
ATOM 2221 C C . GLU A 1 286 ? -17.160 -2.384 38.857 1.00 93.38 286 GLU A C 1
ATOM 2223 O O . GLU A 1 286 ? -17.827 -1.366 38.647 1.00 93.38 286 GLU A O 1
ATOM 2228 N N . PHE A 1 287 ? -16.484 -3.002 37.884 1.00 96.00 287 PHE A N 1
ATOM 2229 C CA . PHE A 1 287 ? -16.363 -2.534 36.506 1.00 96.00 287 PHE A CA 1
ATOM 2230 C C . PHE A 1 287 ? -16.105 -3.687 35.533 1.00 96.00 287 PHE A C 1
ATOM 2232 O O . PHE A 1 287 ? -15.688 -4.767 35.930 1.00 96.00 287 PHE A O 1
ATOM 2239 N N . VAL A 1 288 ? -16.328 -3.433 34.247 1.00 95.94 288 VAL A N 1
ATOM 2240 C CA . VAL A 1 288 ? -15.982 -4.331 33.144 1.00 95.94 288 VAL A CA 1
ATOM 2241 C C . VAL A 1 288 ? -15.317 -3.526 32.029 1.00 95.94 288 VAL A C 1
ATOM 2243 O O . VAL A 1 288 ? -15.769 -2.425 31.694 1.00 95.94 288 VAL A O 1
ATOM 2246 N N . VAL A 1 289 ? -14.234 -4.059 31.467 1.00 96.81 289 VAL A N 1
ATOM 2247 C CA . VAL A 1 289 ? -13.528 -3.477 30.317 1.00 96.81 289 VAL A CA 1
ATOM 2248 C C . VAL A 1 289 ? -13.974 -4.210 29.062 1.00 96.81 289 VAL A C 1
ATOM 2250 O O . VAL A 1 289 ? -13.915 -5.434 29.004 1.00 96.81 289 VAL A O 1
ATOM 2253 N N . LEU A 1 290 ? -14.439 -3.459 28.068 1.00 96.44 290 LEU A N 1
ATOM 2254 C CA . LEU A 1 290 ? -14.940 -3.981 26.801 1.00 96.44 290 LEU A CA 1
ATOM 2255 C C . LEU A 1 290 ? -14.099 -3.451 25.646 1.00 96.44 290 LEU A C 1
ATOM 2257 O O . LEU A 1 290 ? -13.608 -2.323 25.689 1.00 96.44 290 LEU A O 1
ATOM 2261 N N . THR A 1 291 ? -14.019 -4.219 24.566 1.00 97.50 291 THR A N 1
ATOM 2262 C CA . THR A 1 291 ? -13.479 -3.723 23.298 1.00 97.50 291 THR A CA 1
ATOM 2263 C C . THR A 1 291 ? -14.531 -2.864 22.601 1.00 97.50 291 THR A C 1
ATOM 2265 O O . THR A 1 291 ? -15.544 -3.372 22.116 1.00 97.50 291 THR A O 1
ATOM 2268 N N . LEU A 1 292 ? -14.298 -1.555 22.535 1.00 97.62 292 LEU A N 1
ATOM 2269 C CA . LEU A 1 292 ? -15.044 -0.640 21.680 1.00 97.62 292 LEU A CA 1
ATOM 2270 C C . LEU A 1 292 ? -14.437 -0.678 20.279 1.00 97.62 292 LEU A C 1
ATOM 2272 O O . LEU A 1 292 ? -13.319 -0.213 20.071 1.00 97.62 292 LEU A O 1
ATOM 2276 N N . SER A 1 293 ? -15.188 -1.196 19.310 1.00 97.56 293 SER A N 1
ATOM 2277 C CA . SER A 1 293 ? -14.767 -1.256 17.909 1.00 97.56 293 SER A CA 1
ATOM 2278 C C . SER A 1 293 ? -15.674 -0.415 17.014 1.00 97.56 293 SER A C 1
ATOM 2280 O O . SER A 1 293 ? -16.901 -0.492 17.081 1.00 97.56 293 SER A O 1
ATOM 2282 N N . LEU A 1 294 ? -15.062 0.402 16.160 1.00 97.69 294 LEU A N 1
ATOM 2283 C CA . LEU A 1 294 ? -15.730 1.104 15.074 1.00 97.69 294 LEU A CA 1
ATOM 2284 C C . LEU A 1 294 ? -15.711 0.203 13.842 1.00 97.69 294 LEU A C 1
ATOM 2286 O O . LEU A 1 294 ? -14.637 -0.164 13.361 1.00 97.69 294 LEU A O 1
ATOM 2290 N N . ARG A 1 295 ? -16.888 -0.153 13.328 1.00 97.38 295 ARG A N 1
ATOM 2291 C CA . ARG A 1 295 ? -17.024 -1.094 12.213 1.00 97.38 295 ARG A CA 1
ATOM 2292 C C . ARG A 1 295 ? -17.780 -0.496 11.037 1.00 97.38 295 ARG A C 1
ATOM 2294 O O . ARG A 1 295 ? -18.729 0.270 11.215 1.00 97.38 295 ARG A O 1
ATOM 2301 N N . PHE A 1 296 ? -17.382 -0.893 9.835 1.00 96.12 296 PHE A N 1
ATOM 2302 C CA . PHE A 1 296 ? -18.182 -0.746 8.624 1.00 96.12 296 PHE A CA 1
ATOM 2303 C C . PHE A 1 296 ? -18.681 -2.128 8.213 1.00 96.12 296 PHE A C 1
ATOM 2305 O O . PHE A 1 296 ? -17.889 -3.004 7.865 1.00 96.12 296 PHE A O 1
ATOM 2312 N N . MET A 1 297 ? -19.995 -2.346 8.298 1.00 93.31 297 MET A N 1
ATOM 2313 C CA . MET A 1 297 ? -20.577 -3.691 8.240 1.00 93.31 297 MET A CA 1
ATOM 2314 C C . MET A 1 297 ? -19.871 -4.634 9.237 1.00 93.31 297 MET A C 1
ATOM 2316 O O . MET A 1 297 ? -19.896 -4.376 10.439 1.00 93.31 297 MET A O 1
ATOM 2320 N N . ASN A 1 298 ? -19.208 -5.683 8.745 1.00 93.38 298 ASN A N 1
ATOM 2321 C CA . ASN A 1 298 ? -18.503 -6.675 9.560 1.00 93.38 298 ASN A CA 1
ATOM 2322 C C . ASN A 1 298 ? -16.993 -6.405 9.676 1.00 93.38 298 ASN A C 1
ATOM 2324 O O . ASN A 1 298 ? -16.280 -7.202 10.277 1.00 93.38 2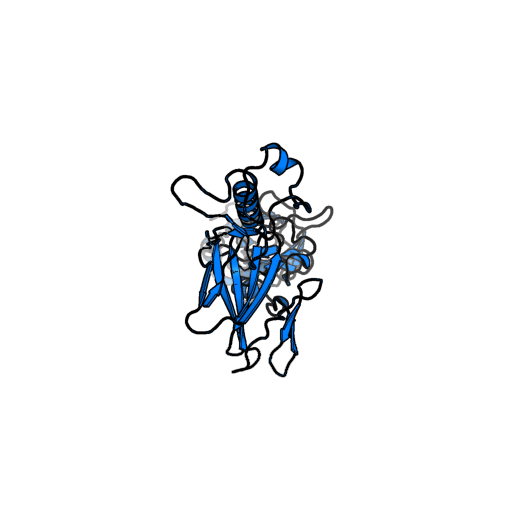98 ASN A O 1
ATOM 2328 N N . VAL A 1 299 ? -16.493 -5.314 9.092 1.00 96.00 299 VAL A N 1
ATOM 2329 C CA . VAL A 1 299 ? -15.066 -4.980 9.089 1.00 96.00 299 VAL A CA 1
ATOM 2330 C C . VAL A 1 299 ? -14.757 -4.030 10.236 1.00 96.00 299 VAL A C 1
ATOM 2332 O O . VAL A 1 299 ? -15.307 -2.928 10.294 1.00 96.00 299 VAL A O 1
ATOM 2335 N N . THR A 1 300 ? -13.852 -4.434 11.126 1.00 96.50 300 THR A N 1
ATOM 2336 C CA . THR A 1 300 ? -13.306 -3.559 12.169 1.00 96.50 300 THR A CA 1
ATOM 2337 C C . THR A 1 300 ? -12.317 -2.571 11.563 1.00 96.50 300 THR A C 1
ATOM 2339 O O . THR A 1 300 ? -11.322 -2.963 10.961 1.00 96.50 300 THR A O 1
ATOM 2342 N N . VAL A 1 301 ? -12.606 -1.279 11.722 1.00 96.19 301 VAL A N 1
ATOM 2343 C CA . VAL A 1 301 ? -11.800 -0.173 11.187 1.00 96.19 301 VAL A CA 1
ATOM 2344 C C . VAL A 1 301 ? -10.794 0.322 12.219 1.00 96.19 301 VAL A C 1
ATOM 2346 O O . VAL A 1 301 ? -9.643 0.583 11.883 1.00 96.19 301 VAL A O 1
ATOM 2349 N N . ALA A 1 302 ? -11.236 0.465 13.466 1.00 96.50 302 ALA A N 1
ATOM 2350 C CA . ALA A 1 302 ? -10.407 0.853 14.597 1.00 96.50 302 ALA A CA 1
ATOM 2351 C C . ALA A 1 302 ? -11.040 0.334 15.890 1.00 96.50 302 ALA A C 1
ATOM 2353 O O . ALA A 1 302 ? -12.263 0.192 15.972 1.00 96.50 302 ALA A O 1
ATOM 2354 N N . GLU A 1 303 ? -10.226 0.090 16.908 1.00 96.69 303 GLU A N 1
ATOM 2355 C CA . GLU A 1 303 ? -10.689 -0.403 18.201 1.00 96.69 303 GLU A CA 1
ATOM 2356 C C . GLU A 1 303 ? -9.863 0.157 19.359 1.00 96.69 303 GLU A C 1
ATOM 2358 O O . GLU A 1 303 ? -8.755 0.660 19.168 1.00 96.69 303 GLU A O 1
ATOM 2363 N N . THR A 1 304 ? -10.449 0.124 20.552 1.00 97.00 304 THR A N 1
ATOM 2364 C CA . THR A 1 304 ? -9.838 0.539 21.818 1.00 97.00 304 THR A CA 1
ATOM 2365 C C . THR A 1 304 ? -10.578 -0.113 22.982 1.00 97.00 304 THR A C 1
ATOM 2367 O O . THR A 1 304 ? -11.690 -0.616 22.827 1.00 97.00 304 THR A O 1
ATOM 2370 N N . GLU A 1 305 ? -9.997 -0.064 24.172 1.00 97.31 305 GLU A N 1
ATOM 2371 C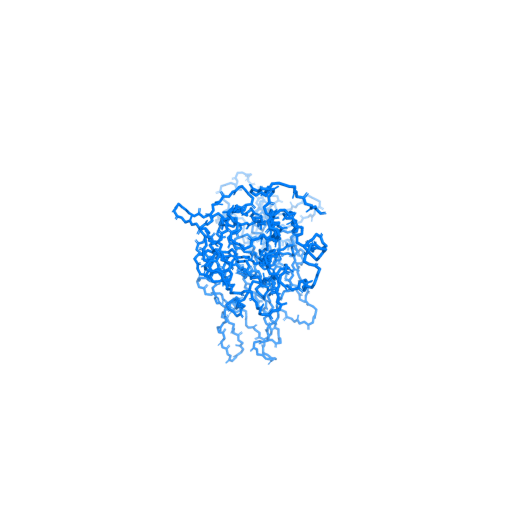 CA . GLU A 1 305 ? -10.686 -0.439 25.403 1.00 97.31 305 GLU A CA 1
ATOM 2372 C C . GLU A 1 305 ? -11.641 0.669 25.868 1.00 97.31 305 GLU A C 1
ATOM 2374 O O . GLU A 1 305 ? -11.351 1.863 25.744 1.00 97.31 305 GLU A O 1
ATOM 2379 N N . PHE A 1 306 ? -12.785 0.273 26.423 1.00 97.00 306 PHE A N 1
ATOM 2380 C CA . PHE A 1 306 ? -13.777 1.162 27.016 1.00 97.00 306 PHE A CA 1
ATOM 2381 C C . PHE A 1 306 ? -14.354 0.533 28.285 1.00 97.00 306 PHE A C 1
ATOM 2383 O O . PHE A 1 306 ? -14.706 -0.645 28.298 1.00 97.00 306 PHE A O 1
ATOM 2390 N N . THR A 1 307 ? -14.482 1.314 29.358 1.00 97.00 307 THR A N 1
ATOM 2391 C CA . THR A 1 307 ? -14.855 0.775 30.674 1.00 97.00 307 THR A CA 1
ATOM 2392 C C . THR A 1 307 ? -16.277 1.144 31.096 1.00 97.00 307 THR A C 1
ATOM 2394 O O . THR A 1 307 ? -16.660 2.312 31.077 1.00 97.00 307 THR A O 1
ATOM 2397 N N . PHE A 1 308 ? -17.045 0.166 31.576 1.00 96.88 308 PHE A N 1
ATOM 2398 C CA . PHE A 1 308 ? -18.309 0.407 32.276 1.00 96.88 308 PHE A CA 1
ATOM 2399 C C . PHE A 1 308 ? -18.164 0.086 33.761 1.00 96.88 308 PHE A C 1
ATOM 2401 O O . PHE A 1 308 ? -17.786 -1.028 34.105 1.00 96.88 308 PHE A O 1
ATOM 2408 N N . TYR A 1 309 ? -18.504 1.026 34.643 1.00 96.25 309 TYR A N 1
ATOM 2409 C CA . TYR A 1 309 ? -18.461 0.830 36.101 1.00 96.25 309 TYR A CA 1
ATOM 2410 C C . TYR A 1 309 ? -19.857 0.875 36.729 1.00 96.25 309 TYR A C 1
ATOM 2412 O O . TYR A 1 309 ? -20.810 1.355 36.116 1.00 96.25 309 TYR A O 1
ATOM 2420 N N . ASN A 1 310 ? -20.003 0.387 37.961 1.00 96.06 310 ASN A N 1
ATOM 2421 C CA . ASN A 1 310 ? -21.266 0.443 38.694 1.00 96.06 310 ASN A CA 1
ATOM 2422 C C . ASN A 1 310 ? -21.054 0.836 40.164 1.00 96.06 310 ASN A C 1
ATOM 2424 O O . ASN A 1 310 ? -20.623 0.029 40.986 1.00 96.06 310 ASN A O 1
ATOM 2428 N N . CYS A 1 311 ? -21.441 2.066 40.516 1.00 95.19 311 CYS A N 1
ATOM 2429 C CA . CYS A 1 311 ? -21.315 2.592 41.880 1.00 95.19 311 CYS A CA 1
ATOM 2430 C C . CYS A 1 311 ? -22.105 1.792 42.931 1.00 95.19 311 CYS A C 1
ATOM 2432 O O . CYS A 1 311 ? -21.730 1.772 44.102 1.00 95.19 311 CYS A O 1
ATOM 2434 N N . THR A 1 312 ? -23.176 1.095 42.544 1.00 93.38 312 THR A N 1
ATOM 2435 C CA . THR A 1 312 ? -23.907 0.227 43.476 1.00 93.38 312 THR A CA 1
ATOM 2436 C C . THR A 1 312 ? -23.076 -0.997 43.872 1.00 93.38 312 THR A C 1
ATOM 2438 O O . THR A 1 312 ? -23.147 -1.421 45.024 1.00 93.38 312 THR A O 1
ATOM 2441 N N . LEU A 1 313 ? -22.237 -1.520 42.969 1.00 94.62 313 LEU A N 1
ATOM 2442 C CA . LEU A 1 313 ? -21.301 -2.605 43.289 1.00 94.62 313 LEU A CA 1
ATOM 2443 C C . LEU A 1 313 ? -20.163 -2.110 44.185 1.00 94.62 313 LEU A C 1
ATOM 2445 O O . LEU A 1 313 ? -19.845 -2.772 45.167 1.00 94.62 313 LEU A O 1
ATOM 2449 N N . VAL A 1 314 ? -19.637 -0.903 43.938 1.00 94.62 314 VAL A N 1
ATOM 2450 C CA . VAL A 1 314 ? -18.643 -0.262 44.825 1.00 94.62 314 VAL A CA 1
ATOM 2451 C C . VAL A 1 314 ? -19.142 -0.244 46.273 1.00 94.62 314 VAL A C 1
ATOM 2453 O O . VAL A 1 314 ? -18.426 -0.638 47.193 1.00 94.62 314 VAL A O 1
ATOM 2456 N N . GLN A 1 315 ? -20.399 0.158 46.492 1.00 94.00 315 GLN A N 1
ATOM 2457 C CA . GLN A 1 315 ? -21.017 0.129 47.820 1.00 94.00 315 GLN A CA 1
ATOM 2458 C C . GLN A 1 315 ? -21.059 -1.277 48.428 1.00 94.00 315 GLN A C 1
ATOM 2460 O O . GLN A 1 315 ? -20.773 -1.419 49.616 1.00 94.00 315 GLN A O 1
ATOM 2465 N N . GLN A 1 316 ? -21.425 -2.295 47.646 1.00 92.88 316 GLN A N 1
ATOM 2466 C CA . GLN A 1 316 ? -21.507 -3.681 48.122 1.00 92.88 316 GLN A CA 1
ATOM 2467 C C . GLN A 1 316 ? -20.130 -4.226 48.522 1.00 92.88 316 GLN A C 1
ATOM 2469 O O . GLN A 1 316 ? -20.003 -4.875 49.559 1.00 92.88 316 GLN A O 1
ATOM 2474 N N . LEU A 1 317 ? -19.092 -3.905 47.748 1.00 94.31 317 LEU A N 1
ATOM 2475 C CA . LEU A 1 317 ? -17.715 -4.339 47.997 1.00 94.31 317 LEU A CA 1
ATOM 2476 C C . LEU A 1 317 ? -17.050 -3.596 49.165 1.00 94.31 317 LEU A C 1
ATOM 2478 O O . LEU A 1 317 ? -16.125 -4.109 49.789 1.00 94.31 317 LEU A O 1
ATOM 2482 N N . SER A 1 318 ? -17.552 -2.412 49.520 1.00 92.62 318 SER A N 1
ATOM 2483 C CA . SER A 1 318 ? -17.009 -1.568 50.595 1.00 92.62 318 SER A CA 1
ATOM 2484 C C . SER A 1 318 ? -17.321 -2.062 52.023 1.00 92.62 318 SER A C 1
ATOM 2486 O O . SER A 1 318 ? -16.930 -1.423 53.007 1.00 92.62 318 SER A O 1
ATOM 2488 N N . GLY A 1 319 ? -18.032 -3.187 52.165 1.00 89.06 319 GLY A N 1
ATOM 2489 C CA . GLY A 1 319 ? -18.284 -3.861 53.441 1.00 89.06 319 GLY A CA 1
ATOM 2490 C C . GLY A 1 319 ? -18.900 -2.947 54.507 1.00 89.06 319 GLY A C 1
ATOM 2491 O O . GLY A 1 319 ? -19.928 -2.309 54.290 1.00 89.06 319 GLY A O 1
ATOM 2492 N N . HIS A 1 320 ? -18.261 -2.863 55.679 1.00 91.50 320 HIS A N 1
ATOM 2493 C CA . HIS A 1 320 ? -18.750 -2.069 56.816 1.00 91.50 320 HIS A CA 1
ATOM 2494 C C . HIS A 1 320 ? -18.588 -0.549 56.654 1.00 91.50 320 HIS A C 1
ATOM 2496 O O . HIS A 1 320 ? -19.058 0.205 57.507 1.00 91.50 320 HIS A O 1
ATOM 2502 N N . ARG A 1 321 ? -17.915 -0.074 55.596 1.00 93.25 321 ARG A N 1
ATOM 2503 C CA . ARG A 1 321 ? -17.664 1.359 55.366 1.00 93.25 321 ARG A CA 1
ATOM 2504 C C . ARG A 1 321 ? -18.129 1.806 53.970 1.00 93.25 321 ARG A C 1
ATOM 2506 O O . ARG A 1 321 ? -17.329 2.354 53.213 1.00 93.25 321 ARG A O 1
ATOM 2513 N N . PRO A 1 322 ? -19.424 1.642 53.628 1.00 93.44 322 PRO A N 1
ATOM 2514 C CA . PRO A 1 322 ? -19.934 1.890 52.278 1.00 93.44 322 PRO A CA 1
ATOM 2515 C C . PRO A 1 322 ? -19.836 3.356 51.847 1.00 93.44 322 PRO A C 1
ATOM 2517 O O . PRO A 1 322 ? -19.519 3.634 50.696 1.00 93.44 322 PRO A O 1
ATOM 2520 N N . CYS A 1 323 ? -20.043 4.299 52.773 1.00 93.31 323 CYS A N 1
ATOM 2521 C CA . CYS A 1 323 ? -19.882 5.723 52.484 1.00 93.31 323 CYS A CA 1
ATOM 2522 C C . CYS A 1 323 ? -18.428 6.057 52.138 1.00 93.31 323 CYS A C 1
ATOM 2524 O O . CYS A 1 323 ? -18.187 6.703 51.126 1.00 93.31 323 CYS A O 1
ATOM 2526 N N . GLN A 1 324 ? -17.476 5.601 52.962 1.00 93.81 324 GLN A N 1
ATOM 2527 C CA . GLN A 1 324 ? -16.054 5.872 52.753 1.00 93.81 324 GLN A CA 1
ATOM 2528 C C . GLN A 1 324 ? -15.573 5.252 51.438 1.00 93.81 324 GLN A C 1
ATOM 2530 O O . GLN A 1 324 ? -14.941 5.946 50.654 1.00 93.81 324 GLN A O 1
ATOM 2535 N N . GLY A 1 325 ? -15.920 3.987 51.177 1.00 94.31 325 GLY A N 1
ATOM 2536 C CA . GLY A 1 325 ? -15.532 3.304 49.944 1.00 94.31 325 GLY A CA 1
ATOM 2537 C C . GLY A 1 325 ? -16.149 3.916 48.682 1.00 94.31 325 GLY A C 1
ATOM 2538 O O . GLY A 1 325 ? -15.472 4.019 47.662 1.00 94.31 325 GLY A O 1
ATOM 2539 N N . CYS A 1 326 ? -17.391 4.408 48.765 1.00 95.50 326 CYS A N 1
ATOM 2540 C CA . CYS A 1 326 ? -18.052 5.113 47.667 1.00 95.50 326 CYS A CA 1
ATOM 2541 C C . CYS A 1 326 ? -17.315 6.399 47.264 1.00 95.50 326 CYS A C 1
ATOM 2543 O O . CYS A 1 326 ? -16.981 6.560 46.094 1.00 95.50 326 CYS A O 1
ATOM 2545 N N . VAL A 1 327 ? -17.036 7.289 48.226 1.00 94.94 327 VAL A N 1
ATOM 2546 C CA . VAL A 1 327 ? -16.376 8.582 47.952 1.00 94.94 327 VAL A CA 1
ATOM 2547 C C . VAL A 1 327 ? -14.890 8.419 47.623 1.00 94.94 327 VAL A C 1
ATOM 2549 O O . VAL A 1 327 ? -14.327 9.197 46.864 1.00 94.94 327 VAL A O 1
ATOM 2552 N N . SER A 1 328 ? -14.241 7.360 48.125 1.00 94.19 328 SER A N 1
ATOM 2553 C CA . SER A 1 328 ? -12.865 7.020 47.736 1.00 94.19 328 SER A CA 1
ATOM 2554 C C . SER A 1 328 ? -12.773 6.272 46.403 1.00 94.19 328 SER A C 1
ATOM 2556 O O . SER A 1 328 ? -11.682 5.858 46.009 1.00 94.19 328 SER A O 1
ATOM 2558 N N . SER A 1 329 ? -13.898 6.028 45.727 1.00 93.94 329 SER A N 1
ATOM 2559 C CA . SER A 1 329 ? -13.916 5.268 44.485 1.00 93.94 329 SER A CA 1
ATOM 2560 C C . SER A 1 329 ? -13.203 6.022 43.368 1.00 93.94 329 SER A C 1
ATOM 2562 O O . SER A 1 329 ? -13.511 7.178 43.075 1.00 93.94 329 SER A O 1
ATOM 2564 N N . ARG A 1 330 ? -12.322 5.323 42.645 1.00 94.38 330 ARG A N 1
ATOM 2565 C CA . ARG A 1 330 ? -11.656 5.855 41.443 1.00 94.38 330 ARG A CA 1
ATOM 2566 C C . ARG A 1 330 ? -12.624 6.271 40.328 1.00 94.38 330 ARG A C 1
ATOM 2568 O O . ARG A 1 330 ? -12.227 6.994 39.422 1.00 94.38 330 ARG A O 1
ATOM 2575 N N . TRP A 1 331 ? -13.877 5.819 40.389 1.00 94.00 331 TRP A N 1
ATOM 2576 C CA . TRP A 1 331 ? -14.919 6.133 39.410 1.00 94.00 331 TRP A CA 1
ATOM 2577 C C . TRP A 1 331 ? -15.647 7.456 39.693 1.00 94.00 331 TRP A C 1
ATOM 2579 O O . TRP A 1 331 ? -16.529 7.836 38.927 1.00 94.00 331 TRP A O 1
ATOM 2589 N N . GLY A 1 332 ? -15.305 8.157 40.783 1.00 91.94 332 GLY A N 1
ATOM 2590 C CA . GLY A 1 332 ? -15.955 9.418 41.157 1.00 91.94 332 GLY A CA 1
ATOM 2591 C C . GLY A 1 332 ? -17.409 9.236 41.603 1.00 91.94 332 GLY A C 1
ATOM 2592 O O . GLY A 1 332 ? -18.254 10.100 41.352 1.00 91.94 332 GLY A O 1
ATOM 2593 N N . CYS A 1 333 ? -17.712 8.088 42.214 1.00 94.88 333 CYS A N 1
ATOM 2594 C CA . CYS A 1 333 ? -19.023 7.809 42.783 1.00 94.88 333 CYS A CA 1
ATOM 2595 C C . CYS A 1 333 ? -19.332 8.745 43.958 1.00 94.88 333 CYS A C 1
ATOM 2597 O O . CYS A 1 333 ? -18.443 9.218 44.656 1.00 94.88 333 CYS A O 1
ATOM 2599 N N . LYS A 1 334 ? -20.621 8.998 44.184 1.00 94.44 334 LYS A N 1
ATOM 2600 C CA . LYS A 1 334 ? -21.118 9.967 45.163 1.00 94.44 334 LYS A CA 1
ATOM 2601 C C . LYS A 1 334 ? -22.065 9.289 46.136 1.00 94.44 334 LYS A C 1
ATOM 2603 O O . LYS A 1 334 ? -22.861 8.432 45.741 1.00 94.44 334 LYS A O 1
ATOM 2608 N N . TRP A 1 335 ? -22.008 9.678 47.406 1.00 94.88 335 TRP A N 1
ATOM 2609 C CA . TRP A 1 335 ? -22.831 9.071 48.449 1.00 94.88 335 TRP A CA 1
ATOM 2610 C C . TRP A 1 335 ? -24.060 9.918 48.774 1.00 94.88 335 TRP A C 1
ATOM 2612 O O . TRP A 1 335 ? -23.948 11.085 49.154 1.00 94.88 335 TRP A O 1
ATOM 2622 N N . CYS A 1 336 ? -25.244 9.311 48.686 1.00 95.06 336 CYS A N 1
ATOM 2623 C CA . CYS A 1 336 ? -26.502 9.919 49.102 1.00 95.06 336 CYS A CA 1
ATOM 2624 C C . CYS A 1 336 ? -26.802 9.599 50.567 1.00 95.06 336 CYS A C 1
ATOM 2626 O O . CYS A 1 336 ? -27.271 8.503 50.883 1.00 95.06 336 CYS A O 1
ATOM 2628 N N . VAL A 1 337 ? -26.585 10.574 51.457 1.00 91.38 337 VAL A N 1
ATOM 2629 C CA . VAL A 1 337 ? -26.591 10.378 52.920 1.00 91.38 337 VAL A CA 1
ATOM 2630 C C . VAL A 1 337 ? -27.899 9.778 53.421 1.00 91.38 337 VAL A C 1
ATOM 2632 O O . VAL A 1 337 ? -27.883 8.787 54.141 1.00 91.38 337 VAL A O 1
ATOM 2635 N N . HIS A 1 338 ? -29.033 10.341 53.005 1.00 90.62 338 HIS A N 1
ATOM 2636 C CA . HIS A 1 338 ? -30.350 9.925 53.501 1.00 90.62 338 HIS A CA 1
ATOM 2637 C C . HIS A 1 338 ? -30.897 8.675 52.815 1.00 90.62 338 HIS A C 1
ATOM 2639 O O . HIS A 1 338 ? -31.861 8.084 53.291 1.00 90.62 338 HIS A O 1
ATOM 2645 N N . GLN A 1 339 ? -30.331 8.308 51.667 1.00 91.38 339 GLN A N 1
ATOM 2646 C CA . GLN A 1 339 ? -30.753 7.130 50.914 1.00 91.38 339 GLN A CA 1
ATOM 2647 C C . GLN A 1 339 ? -29.867 5.923 51.220 1.00 91.38 339 GLN A C 1
ATOM 2649 O O . GLN A 1 339 ? -30.265 4.805 50.925 1.00 91.38 339 GLN A O 1
ATOM 2654 N N . HIS A 1 340 ? -28.689 6.150 51.809 1.00 91.25 340 HIS A N 1
ATOM 2655 C CA . HIS A 1 340 ? -27.650 5.146 52.013 1.00 91.25 340 HIS A CA 1
ATOM 2656 C C . HIS A 1 340 ? -27.268 4.421 50.709 1.00 91.25 340 HIS A C 1
ATOM 2658 O O . HIS A 1 340 ? -27.090 3.203 50.692 1.00 91.25 340 HIS A O 1
ATOM 2664 N N . ILE A 1 341 ? -27.179 5.180 49.607 1.00 93.94 341 ILE A N 1
ATOM 2665 C CA . ILE A 1 341 ? -26.884 4.668 48.261 1.00 93.94 341 ILE A CA 1
ATOM 2666 C C . ILE A 1 341 ? -25.666 5.385 47.675 1.00 93.94 341 ILE A C 1
ATOM 2668 O O . ILE A 1 341 ? -25.584 6.615 47.704 1.00 93.94 341 ILE A O 1
ATOM 2672 N N . CYS A 1 342 ? -24.764 4.605 47.086 1.00 94.69 342 CYS A N 1
ATOM 2673 C CA . CYS A 1 342 ? -23.680 5.063 46.232 1.00 94.69 342 CYS A CA 1
ATOM 2674 C C . CYS A 1 342 ? -24.150 5.152 44.775 1.00 94.69 342 CYS A C 1
ATOM 2676 O O . CYS A 1 342 ? -24.684 4.189 44.217 1.00 94.69 342 CYS A O 1
ATOM 2678 N N . THR A 1 343 ? -23.972 6.315 44.152 1.00 94.12 343 THR A N 1
ATOM 2679 C CA . THR A 1 343 ? -24.519 6.627 42.827 1.00 94.12 343 THR A CA 1
ATOM 2680 C C . THR A 1 343 ? -23.540 7.434 41.983 1.00 94.12 343 THR A C 1
ATOM 2682 O O . THR A 1 343 ? -22.726 8.186 42.506 1.00 94.12 343 THR A O 1
ATOM 2685 N N . HIS A 1 344 ? -23.637 7.313 40.660 1.00 91.62 344 HIS A N 1
ATOM 2686 C CA . HIS A 1 344 ? -22.921 8.175 39.711 1.00 91.62 344 HIS A CA 1
ATOM 2687 C C . HIS A 1 344 ? -23.689 9.466 39.389 1.00 91.62 344 HIS A C 1
ATOM 2689 O O . HIS A 1 344 ? -23.155 10.372 38.749 1.00 91.62 344 HIS A O 1
ATOM 2695 N N . LYS A 1 345 ? -24.968 9.547 39.783 1.00 90.44 345 LYS A N 1
ATOM 2696 C CA . LYS A 1 345 ? -25.838 10.687 39.470 1.00 90.44 345 LYS A CA 1
ATOM 2697 C C . LYS A 1 345 ? -25.353 11.955 40.165 1.00 90.44 345 LYS A C 1
ATOM 2699 O O . LYS A 1 345 ? -24.859 11.922 41.286 1.00 90.44 345 LYS A O 1
ATOM 2704 N N . GLN A 1 346 ? -25.589 13.097 39.520 1.00 86.31 346 GLN A N 1
ATOM 2705 C CA . GLN A 1 346 ? -25.213 14.408 40.059 1.00 86.31 346 GLN A CA 1
ATOM 2706 C C . GLN A 1 346 ? -26.082 14.857 41.243 1.00 86.31 346 GLN A C 1
ATOM 2708 O O . GLN A 1 346 ? -25.664 15.727 41.999 1.00 86.31 346 GLN A O 1
ATOM 2713 N N . ILE A 1 347 ? -27.284 14.288 41.405 1.00 87.00 347 ILE A N 1
ATOM 2714 C CA . ILE A 1 347 ? -28.260 14.696 42.425 1.00 87.00 347 ILE A CA 1
ATOM 2715 C C . ILE A 1 347 ? -28.880 13.455 43.085 1.00 87.00 347 ILE A C 1
ATOM 2717 O O . ILE A 1 347 ? -29.263 12.500 42.403 1.00 87.00 347 ILE A O 1
ATOM 2721 N N . CYS A 1 348 ? -29.003 13.487 44.415 1.00 87.75 348 CYS A N 1
ATOM 2722 C CA . CYS A 1 348 ? -29.733 12.495 45.206 1.00 87.75 348 CYS A CA 1
ATOM 2723 C C . CYS A 1 348 ? -31.229 12.809 45.193 1.00 87.75 348 CYS A C 1
ATOM 2725 O O . CYS A 1 348 ? -31.618 13.972 45.244 1.00 87.75 348 CYS A O 1
ATOM 2727 N N . SER A 1 349 ? -32.099 11.796 45.205 1.00 83.25 349 SER A N 1
ATOM 2728 C CA . SER A 1 349 ? -33.551 12.064 45.211 1.00 83.25 349 SER A CA 1
ATOM 2729 C C . SER A 1 349 ? -34.032 12.675 46.532 1.00 83.25 349 SER A C 1
ATOM 2731 O O . SER A 1 349 ? -35.101 13.277 46.567 1.00 83.25 349 SER A O 1
ATOM 2733 N N . LYS A 1 350 ? -33.268 12.508 47.622 1.00 76.31 350 LYS A N 1
ATOM 2734 C CA . LYS A 1 350 ? -33.530 13.117 48.932 1.00 76.31 350 LYS A CA 1
ATOM 2735 C C . LYS A 1 350 ? -32.223 13.520 49.627 1.00 76.31 350 LYS A C 1
ATOM 2737 O O . LYS A 1 350 ? -31.372 12.668 49.876 1.00 76.31 350 LYS A O 1
ATOM 2742 N N . GLY A 1 351 ? -32.138 14.795 50.005 1.00 76.06 351 GLY A N 1
ATOM 2743 C CA . GLY A 1 351 ? -31.156 15.345 50.943 1.00 76.06 351 GLY A CA 1
ATOM 2744 C C . GLY A 1 351 ? -29.720 15.482 50.423 1.00 76.06 351 GLY A C 1
ATOM 2745 O O . GLY A 1 351 ? -29.503 15.676 49.230 1.00 76.06 351 GLY A O 1
ATOM 2746 N N . VAL A 1 352 ? -28.754 15.464 51.347 1.00 86.25 352 VAL A N 1
ATOM 2747 C CA . VAL A 1 352 ? -27.357 15.874 51.109 1.00 86.25 352 VAL A CA 1
ATOM 2748 C C . VAL A 1 352 ? -26.531 14.781 50.416 1.00 86.25 352 VAL A C 1
ATOM 2750 O O . VAL A 1 352 ? -26.685 13.589 50.699 1.00 86.25 352 VAL A O 1
ATOM 2753 N N . MET A 1 353 ? -25.638 15.213 49.522 1.00 87.50 353 MET A N 1
ATOM 2754 C CA . MET A 1 353 ? -24.668 14.386 48.805 1.00 87.50 353 MET A CA 1
ATOM 2755 C C . MET A 1 353 ? -23.252 14.663 49.317 1.00 87.50 353 MET A C 1
ATOM 2757 O O . MET A 1 353 ? -22.906 15.818 49.565 1.00 87.50 353 MET A O 1
ATOM 2761 N N . ILE A 1 354 ? -22.448 13.610 49.455 1.00 86.12 354 ILE A N 1
ATOM 2762 C CA . ILE A 1 354 ? -21.025 13.694 49.807 1.00 86.12 354 ILE A CA 1
ATOM 2763 C C . ILE A 1 354 ? -20.207 13.224 48.600 1.00 86.12 354 ILE A C 1
ATOM 2765 O O . ILE A 1 354 ? -20.596 12.256 47.935 1.00 86.12 354 ILE A O 1
ATOM 2769 N N . PHE A 1 355 ? -19.123 13.948 48.324 1.00 82.38 355 PHE A N 1
ATOM 2770 C CA . PHE A 1 355 ? -18.193 13.712 47.221 1.00 82.38 355 PHE A CA 1
ATOM 2771 C C . PHE A 1 355 ? -16.899 13.096 47.725 1.00 82.38 355 PHE A C 1
ATOM 2773 O O . PHE A 1 355 ? -16.475 13.472 48.845 1.00 82.38 355 PHE A O 1
#

InterPro domains:
  IPR001627 Sema domain [PF01403] (1-141)
  IPR001627 Sema domain [PS51004] (1-161)
  IPR002165 Plexin repeat [PF01437] (164-215)
  IPR013783 Immunoglobulin-like fold [G3DSA:2.60.40.10] (174-312)
  IPR015943 WD40/YVTN repeat-like-containing domain superfamily [G3DSA:2.130.10.10] (1-162)
  IPR016201 PSI domain [SM00423] (163-216)
  IPR016201 PSI domain [SM00423] (310-355)
  IPR031148 Plexin family [PTHR22625] (1-346)
  IPR036352 Sema domain superfamily [SSF101912] (1-161)
  IPR041019 Plexin, TIG domain 1 [PF17960] (225-309)

Organism: Tetraodon nigroviridis (NCBI:txid99883)

pLDDT: mean 93.2, std 4.53, range [70.12, 98.31]

Sequence (355 aa):
SALCVYPLDELDRHFDSTRDLCYTNGGHLQGEGEVAYIEYEVKSSCANLPLNTIKAYPCGSDHTPSPMASRISQEAKAVLEMSSYHLTAVAVSVREGHSIVFLGDTKGNLHKVYLGQDGEAKVYANITIQLNSPINKDLLLDQNGRHIYIMTKNIVKKRPVAECEDHLDCQSCLSAKDPYCGWCVLQGRCCQRWECKQGSLQDQWLWSFKQTQQCLSIHHLSFYNISRGEKNNITISVKGLPSLGKGEAYSCFFQDTQTRATLTTTGVVCPTPDANSLPPIDYGDEFVVLTLSLRFMNVTVAETEFTFYNCTLVQQLSGHRPCQGCVSSRWGCKWCVHQHICTHKQICSKGVMIF

Radius of gyration: 34.98 Å; chains: 1; bounding box: 67×50×108 Å